Protein AF-A7RX10-F1 (afdb_monomer_lite)

Secondary structure (DSSP, 8-state):
---------PPPHHHHHHHIIIIIHHHHHHHHHHHHHHHHHHHHHHHHHHHHHHHHHHHHHHHHHHHHHHHHHHHHHHHHHHHHHHHHHHHHHHHHHHHHHHHHHHHHHHHHHHTTEEEEE-----TT--HHHHHHHHHHHHT----GGGEEEEEEEPPBTTBSSEEEEEES-HHHHHHHHHTTHHHHHHHHHHHHHHHHHHHHHHHHHHHHHHHHHHHHHHHHHHHHHHHHHHHHHHHHHHHHHHHHHHHHHHHHHHHHHHHHHHHHHHHH-

Radius of gyration: 74.68 Å; chains: 1; bounding box: 158×84×225 Å

Sequence (273 aa):
MAASHGLEGSLTLESLRKLWKDELLKDVRNEVKVAVIQLKEEMNLFRKKIDEIEASQKFLASQYDKVLSNLQGTNRSVQDMNANIQHVTQDLIETKEWLDELDSRLDEQQQYGRRDCLEFVGIPKVDNDDPVKLVIETAALAGVEVKEDDISIAHRLKPTKKGQDRIIAKFIRRSKRDEVYSNRKNLKQKLHVRHCKEHATSEMYKHEEGRKQSHDQILQDLGDVRNKAQDVWSKIDDSTAQMLSYHQESADHYTETLQNLKKMNTTISYLLE

pLDDT: mean 85.62, std 13.64, range [36.25, 97.38]

Foldseek 3Di:
DDDDDDDDPDDDPVNVVCCCVPPVVVVVVVVVVVVVVVVVVVVVVVVVVVVVVVVVVVVVVVVVVVVVVVVVVVVVVVVVVVVVVVVVVVVVVVVVVVVVVVVVVVVVVVVVVCLQKDKDADDDDDPPDDQLVVVQVLLVLLVAHDDSLQWPDKDFDDDDPVGDTMMMTGGPDSVSSVVSVVSVVSNVVVVVVVVVVVVVVVVVVVVVVVVVVVVVVVVVVVVVVVVVVVVVVVVVVVVVVVVVVVVVVVVVVVVVVVVVVVVVVVVVVVVVD

Structure (mmCIF, N/CA/C/O backbone):
data_AF-A7RX10-F1
#
_entry.id   AF-A7RX10-F1
#
loop_
_atom_site.group_PDB
_atom_site.id
_atom_site.type_symbol
_atom_site.label_atom_id
_atom_site.label_alt_id
_atom_site.label_comp_id
_atom_site.label_asym_id
_atom_site.label_entity_id
_atom_site.label_seq_id
_atom_site.pdbx_PDB_ins_code
_atom_site.Cartn_x
_atom_site.Cartn_y
_atom_site.Cartn_z
_atom_site.occupancy
_atom_site.B_iso_or_equiv
_atom_site.auth_seq_id
_atom_site.auth_comp_id
_atom_site.auth_asym_id
_atom_site.auth_atom_id
_atom_site.pdbx_PDB_model_num
ATOM 1 N N . MET A 1 1 ? 122.754 -13.672 -72.052 1.00 36.25 1 MET A N 1
ATOM 2 C CA . MET A 1 1 ? 122.185 -12.434 -72.625 1.00 36.25 1 MET A CA 1
ATOM 3 C C . MET A 1 1 ? 120.874 -12.837 -73.288 1.00 36.25 1 MET A C 1
ATOM 5 O O . MET A 1 1 ? 120.928 -13.493 -74.311 1.00 36.25 1 MET A O 1
ATOM 9 N N . ALA A 1 2 ? 119.738 -12.857 -72.590 1.00 41.53 2 ALA A N 1
ATOM 10 C CA . ALA A 1 2 ? 118.953 -11.718 -72.095 1.00 41.53 2 ALA A CA 1
ATOM 11 C C . ALA A 1 2 ? 118.360 -10.875 -73.235 1.00 41.53 2 ALA A C 1
ATOM 13 O O . ALA A 1 2 ? 119.098 -10.120 -73.858 1.00 41.53 2 ALA A O 1
ATOM 14 N N . ALA A 1 3 ? 117.050 -11.054 -73.452 1.00 37.62 3 ALA A N 1
ATOM 15 C CA . ALA A 1 3 ? 116.014 -10.081 -73.840 1.00 37.62 3 ALA A CA 1
ATOM 16 C C . ALA A 1 3 ? 114.868 -10.846 -74.549 1.00 37.62 3 ALA A C 1
ATOM 18 O O . ALA A 1 3 ? 115.160 -11.647 -75.424 1.00 37.62 3 ALA A O 1
ATOM 19 N N . SER A 1 4 ? 113.560 -10.686 -74.351 1.00 40.72 4 SER A N 1
ATOM 20 C CA . SER A 1 4 ? 112.673 -10.155 -73.309 1.00 40.72 4 SER A CA 1
ATOM 21 C C . SER A 1 4 ? 111.326 -9.875 -74.005 1.00 40.72 4 SER A C 1
ATOM 23 O O . SER A 1 4 ? 111.331 -9.239 -75.053 1.00 40.72 4 SER A O 1
ATOM 25 N N . HIS A 1 5 ? 110.217 -10.249 -73.358 1.00 40.34 5 HIS A N 1
ATOM 26 C CA . HIS A 1 5 ? 108.860 -9.685 -73.490 1.00 40.34 5 HIS A CA 1
ATOM 27 C C . HIS A 1 5 ? 107.967 -10.001 -74.704 1.00 40.34 5 HIS A C 1
ATOM 29 O O . HIS A 1 5 ? 108.334 -9.800 -75.854 1.00 40.34 5 HIS A O 1
ATOM 35 N N . GLY A 1 6 ? 106.707 -10.329 -74.380 1.00 36.53 6 GLY A N 1
ATOM 36 C CA . GLY A 1 6 ? 105.551 -9.855 -75.146 1.00 36.53 6 GLY A CA 1
ATOM 37 C C . GLY A 1 6 ? 104.379 -10.828 -75.259 1.00 36.53 6 GLY A C 1
ATOM 38 O O . GLY A 1 6 ? 104.205 -11.448 -76.299 1.00 36.53 6 GLY A O 1
ATOM 39 N N . LEU A 1 7 ? 103.559 -10.935 -74.209 1.00 52.31 7 LEU A N 1
ATOM 40 C CA . LEU A 1 7 ? 102.142 -11.315 -74.324 1.00 52.31 7 LEU A CA 1
ATOM 41 C C . LEU A 1 7 ? 101.425 -10.339 -75.278 1.00 52.31 7 LEU A C 1
ATOM 43 O O . LEU A 1 7 ? 101.726 -9.155 -75.195 1.00 52.31 7 LEU A O 1
ATOM 47 N N . GLU A 1 8 ? 100.486 -10.821 -76.110 1.00 44.88 8 GLU A N 1
ATOM 48 C CA . GLU A 1 8 ? 99.168 -10.205 -76.418 1.00 44.88 8 GLU A CA 1
ATOM 49 C C . GLU A 1 8 ? 98.573 -10.720 -77.747 1.00 44.88 8 GLU A C 1
ATOM 51 O O . GLU A 1 8 ? 98.897 -10.253 -78.838 1.00 44.88 8 GLU A O 1
ATOM 56 N N . GLY A 1 9 ? 97.623 -11.657 -77.663 1.00 49.41 9 GLY A N 1
ATOM 57 C CA . GLY A 1 9 ? 96.626 -11.863 -78.717 1.00 49.41 9 GLY A CA 1
ATOM 58 C C . GLY A 1 9 ? 95.549 -10.785 -78.599 1.00 49.41 9 GLY A C 1
ATOM 59 O O . GLY A 1 9 ? 94.562 -10.973 -77.893 1.00 49.41 9 GLY A O 1
ATOM 60 N N . SER A 1 10 ? 95.779 -9.636 -79.230 1.00 50.16 10 SER A N 1
ATOM 61 C CA . SER A 1 10 ? 94.884 -8.473 -79.204 1.00 50.16 10 SER A CA 1
ATOM 62 C C . SER A 1 10 ? 93.634 -8.715 -80.063 1.00 50.16 10 SER A C 1
ATOM 64 O O . SER A 1 10 ? 93.735 -8.936 -81.272 1.00 50.16 10 SER A O 1
ATOM 66 N N . LEU A 1 11 ? 92.439 -8.670 -79.454 1.00 55.31 11 LEU A N 1
ATOM 67 C CA . LEU A 1 11 ? 91.187 -8.532 -80.203 1.00 55.31 11 LEU A CA 1
ATOM 68 C C . LEU A 1 11 ? 91.259 -7.251 -81.048 1.00 55.31 11 LEU A C 1
ATOM 70 O O . LEU A 1 11 ? 91.400 -6.153 -80.509 1.00 55.31 11 LEU A O 1
ATOM 74 N N . THR A 1 12 ? 91.079 -7.358 -82.364 1.00 71.12 12 THR A N 1
ATOM 75 C CA . THR A 1 12 ? 90.974 -6.162 -83.207 1.00 71.12 12 THR A CA 1
ATOM 76 C C . THR A 1 12 ? 89.647 -5.453 -82.940 1.00 71.12 12 THR A C 1
ATOM 78 O O . THR A 1 12 ? 88.590 -6.087 -82.869 1.00 71.12 12 THR A O 1
ATOM 81 N N . LEU A 1 13 ? 89.681 -4.122 -82.833 1.00 68.50 13 LEU A N 1
ATOM 82 C CA . LEU A 1 13 ? 88.503 -3.280 -82.572 1.00 68.50 13 LEU A CA 1
ATOM 83 C C . LEU A 1 13 ? 87.329 -3.561 -83.528 1.00 68.50 13 LEU A C 1
ATOM 85 O O . LEU A 1 13 ? 86.169 -3.441 -83.144 1.00 68.50 13 LEU A O 1
ATOM 89 N N . GLU A 1 14 ? 87.616 -3.966 -84.763 1.00 71.44 14 GLU A N 1
ATOM 90 C CA . GLU A 1 14 ? 86.619 -4.255 -85.795 1.00 71.44 14 GLU A CA 1
ATOM 91 C C . GLU A 1 14 ? 85.871 -5.577 -85.566 1.00 71.44 14 GLU A C 1
ATOM 93 O O . GLU A 1 14 ? 84.654 -5.639 -85.757 1.00 71.44 14 GLU A O 1
ATOM 98 N N . SER A 1 15 ? 86.566 -6.609 -85.077 1.00 70.12 15 SER A N 1
ATOM 99 C CA . SER A 1 15 ? 85.951 -7.891 -84.700 1.00 70.12 15 SER A CA 1
ATOM 100 C C . SER A 1 15 ? 85.052 -7.743 -83.469 1.00 70.12 15 SER A C 1
ATOM 102 O O . SER A 1 15 ? 83.917 -8.222 -83.455 1.00 70.12 15 SER A O 1
ATOM 104 N N . LEU A 1 16 ? 85.517 -6.970 -82.487 1.00 74.25 16 LEU A N 1
ATOM 105 C CA . LEU A 1 16 ? 84.799 -6.656 -81.256 1.00 74.25 16 LEU A CA 1
ATOM 106 C C . LEU A 1 16 ? 83.542 -5.824 -81.553 1.00 74.25 16 LEU A C 1
ATOM 108 O O . LEU A 1 16 ? 82.464 -6.105 -81.034 1.00 74.25 16 LEU A O 1
ATOM 112 N N . ARG A 1 17 ? 83.641 -4.859 -82.478 1.00 77.62 17 ARG A N 1
ATOM 113 C CA . ARG A 1 17 ? 82.503 -4.051 -82.944 1.00 77.62 17 ARG A CA 1
ATOM 114 C C . ARG A 1 17 ? 81.449 -4.881 -83.676 1.00 77.62 17 ARG A C 1
ATOM 116 O O . ARG A 1 17 ? 80.258 -4.603 -83.531 1.00 77.62 17 ARG A O 1
ATOM 123 N N . LYS A 1 18 ? 81.862 -5.881 -84.460 1.00 78.19 18 LYS A N 1
ATOM 124 C CA . LYS A 1 18 ? 80.938 -6.772 -85.173 1.00 78.19 18 LYS A CA 1
ATOM 125 C C . LYS A 1 18 ? 80.214 -7.721 -84.214 1.00 78.19 18 LYS A C 1
ATOM 127 O O . LYS A 1 18 ? 78.991 -7.767 -84.259 1.00 78.19 18 LYS A O 1
ATOM 132 N N . LEU A 1 19 ? 80.932 -8.374 -83.295 1.00 78.75 19 LEU A N 1
ATOM 133 C CA . LEU A 1 19 ? 80.341 -9.215 -82.239 1.00 78.75 19 LEU A CA 1
ATOM 134 C C . LEU A 1 19 ? 79.360 -8.431 -81.362 1.00 78.75 19 LEU A C 1
ATOM 136 O O . LEU A 1 19 ? 78.246 -8.884 -81.098 1.00 78.75 19 LEU A O 1
ATOM 140 N N . TRP A 1 20 ? 79.731 -7.203 -80.990 1.00 78.19 20 TRP A N 1
ATOM 141 C CA . TRP A 1 20 ? 78.843 -6.315 -80.248 1.00 78.19 20 TRP A CA 1
ATOM 142 C C . TRP A 1 20 ? 77.546 -6.049 -81.015 1.00 78.19 20 TRP A C 1
ATOM 144 O O . TRP A 1 20 ? 76.462 -6.109 -80.444 1.00 78.19 20 TRP A O 1
ATOM 154 N N . LYS A 1 21 ? 77.635 -5.735 -82.310 1.00 79.56 21 LYS A N 1
ATOM 155 C CA . LYS A 1 21 ? 76.481 -5.317 -83.116 1.00 79.56 21 LYS A CA 1
ATOM 156 C C . LYS A 1 21 ? 75.584 -6.484 -83.537 1.00 79.56 21 LYS A C 1
ATOM 158 O O . LYS A 1 21 ? 74.363 -6.316 -83.567 1.00 79.56 21 LYS A O 1
ATOM 163 N N . ASP A 1 22 ? 76.175 -7.623 -83.883 1.00 75.50 22 ASP A N 1
ATOM 164 C CA . ASP A 1 22 ? 75.463 -8.731 -84.520 1.00 75.50 22 ASP A CA 1
ATOM 165 C C . ASP A 1 22 ? 74.915 -9.762 -83.531 1.00 75.50 22 ASP A C 1
ATOM 167 O O . ASP A 1 22 ? 73.892 -10.369 -83.854 1.00 75.50 22 ASP A O 1
ATOM 171 N N . GLU A 1 23 ? 75.525 -9.914 -82.353 1.00 76.12 23 GLU A N 1
ATOM 172 C CA . GLU A 1 23 ? 75.125 -10.897 -81.335 1.00 76.12 23 GLU A CA 1
ATOM 173 C C . GLU A 1 23 ? 74.688 -10.196 -80.043 1.00 76.12 23 GLU A C 1
ATOM 175 O O . GLU A 1 23 ? 73.493 -10.144 -79.753 1.00 76.12 23 GLU A O 1
ATOM 180 N N . LEU A 1 24 ? 75.607 -9.520 -79.342 1.00 80.81 24 LEU A N 1
ATOM 181 C CA . LEU A 1 24 ? 75.336 -8.959 -78.009 1.00 80.81 24 LEU A CA 1
ATOM 182 C C . LEU A 1 24 ? 74.164 -7.959 -78.005 1.00 80.81 24 LEU A C 1
ATOM 184 O O . LEU A 1 24 ? 73.275 -8.013 -77.161 1.00 80.81 24 LEU A O 1
ATOM 188 N N . LEU A 1 25 ? 74.127 -7.036 -78.970 1.00 86.75 25 LEU A N 1
ATOM 189 C CA . LEU A 1 25 ? 73.093 -5.998 -79.043 1.00 86.75 25 LEU A CA 1
ATOM 190 C C . LEU A 1 25 ? 71.733 -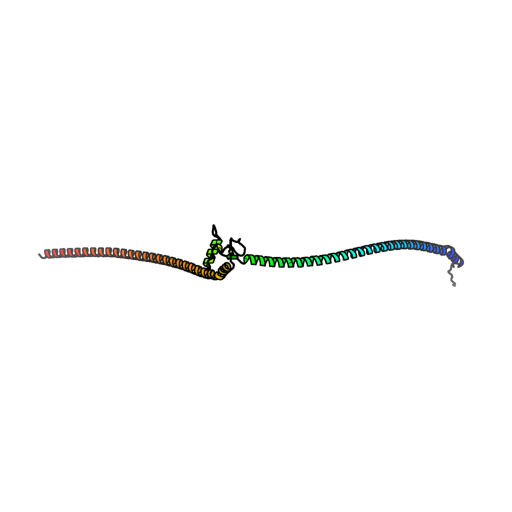6.555 -79.489 1.00 86.75 25 LEU A C 1
ATOM 192 O O . LEU A 1 25 ? 70.696 -5.961 -79.178 1.00 86.75 25 LEU A O 1
ATOM 196 N N . LYS A 1 26 ? 71.711 -7.689 -80.202 1.00 85.38 26 LYS A N 1
ATOM 197 C CA . LYS A 1 26 ? 70.465 -8.401 -80.518 1.00 85.38 26 LYS A CA 1
ATOM 198 C C . LYS A 1 26 ? 69.944 -9.150 -79.296 1.00 85.38 26 LYS A C 1
ATOM 200 O O . LYS A 1 26 ? 68.749 -9.045 -79.030 1.00 85.38 26 LYS A O 1
ATOM 205 N N . ASP A 1 27 ? 70.818 -9.802 -78.538 1.00 87.38 27 ASP A N 1
ATOM 206 C CA . ASP A 1 27 ? 70.448 -10.529 -77.321 1.00 87.38 27 ASP A CA 1
ATOM 207 C C . ASP A 1 27 ? 69.927 -9.581 -76.245 1.00 87.38 27 ASP A C 1
ATOM 209 O O . ASP A 1 27 ? 68.796 -9.742 -75.794 1.00 87.38 27 ASP A O 1
ATOM 213 N N . VAL A 1 28 ? 70.647 -8.489 -75.963 1.00 88.94 28 VAL A N 1
ATOM 214 C CA . VAL A 1 28 ? 70.180 -7.439 -75.040 1.00 88.94 28 VAL A CA 1
ATOM 215 C C . VAL A 1 28 ? 68.830 -6.871 -75.489 1.00 88.94 28 VAL A C 1
ATOM 217 O O . VAL A 1 28 ? 67.934 -6.656 -74.676 1.00 88.94 28 VAL A O 1
ATOM 220 N N . ARG A 1 29 ? 68.629 -6.646 -76.795 1.00 90.75 29 ARG A N 1
ATOM 221 C CA . ARG A 1 29 ? 67.337 -6.168 -77.315 1.00 90.75 29 ARG A CA 1
ATOM 222 C C . ARG A 1 29 ? 66.225 -7.196 -77.111 1.00 90.75 29 ARG A C 1
ATOM 224 O O . ARG A 1 29 ? 65.090 -6.797 -76.855 1.00 90.75 29 ARG A O 1
ATOM 231 N N . ASN A 1 30 ? 66.516 -8.481 -77.275 1.00 89.69 30 ASN A N 1
ATOM 232 C CA . ASN A 1 30 ? 65.543 -9.548 -77.082 1.00 89.69 30 ASN A CA 1
ATOM 233 C C . ASN A 1 30 ? 65.192 -9.710 -75.599 1.00 89.69 30 ASN A C 1
ATOM 235 O O . ASN A 1 30 ? 64.007 -9.740 -75.278 1.00 89.69 30 ASN A O 1
ATOM 239 N N . GLU A 1 31 ? 66.175 -9.699 -74.701 1.00 91.94 31 GLU A N 1
ATOM 240 C CA . GLU A 1 31 ? 65.955 -9.733 -73.250 1.00 91.94 31 GLU A CA 1
ATOM 241 C C . GLU A 1 31 ? 65.130 -8.535 -72.769 1.00 91.94 31 GLU A C 1
ATOM 243 O O . GLU A 1 31 ? 64.123 -8.708 -72.083 1.00 91.94 31 GLU A O 1
ATOM 248 N N . VAL A 1 32 ? 65.478 -7.319 -73.210 1.00 93.06 32 VAL A N 1
ATOM 249 C CA . VAL A 1 32 ? 64.705 -6.108 -72.889 1.00 93.06 32 VAL A CA 1
ATOM 250 C C . VAL A 1 32 ? 63.274 -6.213 -73.417 1.00 93.06 32 VAL A C 1
ATOM 252 O O . VAL A 1 32 ? 62.335 -5.852 -72.712 1.00 93.06 32 VAL A O 1
ATOM 255 N N . LYS A 1 33 ? 63.066 -6.731 -74.635 1.00 94.00 33 LYS A N 1
ATOM 256 C CA . LYS A 1 33 ? 61.713 -6.948 -75.173 1.00 94.00 33 LYS A CA 1
ATOM 257 C C . LYS A 1 33 ? 60.909 -7.926 -74.322 1.00 94.00 33 LYS A C 1
ATOM 259 O O . LYS A 1 33 ? 59.742 -7.651 -74.058 1.00 94.00 33 LYS A O 1
ATOM 264 N N . VAL A 1 34 ? 61.512 -9.039 -73.906 1.00 94.25 34 VAL A N 1
ATOM 265 C CA . VAL A 1 34 ? 60.854 -10.037 -73.052 1.00 94.25 34 VAL A CA 1
ATOM 266 C C . VAL A 1 34 ? 60.469 -9.414 -71.711 1.00 94.25 34 VAL A C 1
ATOM 268 O O . VAL A 1 34 ? 59.306 -9.504 -71.325 1.00 94.25 34 VAL A O 1
ATOM 271 N N . ALA A 1 35 ? 61.387 -8.695 -71.061 1.00 93.38 35 ALA A N 1
ATOM 272 C CA . ALA A 1 35 ? 61.111 -8.002 -69.803 1.00 93.38 35 ALA A CA 1
ATOM 273 C C . ALA A 1 35 ? 59.987 -6.959 -69.945 1.00 93.38 35 ALA A C 1
ATOM 275 O O . ALA A 1 35 ? 59.108 -6.868 -69.092 1.00 93.38 35 ALA A O 1
ATOM 276 N N . VAL A 1 36 ? 59.957 -6.200 -71.048 1.00 93.44 36 VAL A N 1
ATOM 277 C CA . VAL A 1 36 ? 58.886 -5.223 -71.323 1.00 93.44 36 VAL A CA 1
ATOM 278 C C . VAL A 1 36 ? 57.530 -5.906 -71.528 1.00 93.44 36 VAL A C 1
ATOM 280 O O . VAL A 1 36 ? 56.514 -5.382 -71.070 1.00 93.44 36 VAL A O 1
ATOM 283 N N . ILE A 1 37 ? 57.488 -7.059 -72.202 1.00 94.44 37 ILE A N 1
ATOM 284 C CA . ILE A 1 37 ? 56.249 -7.831 -72.380 1.00 94.44 37 ILE A CA 1
ATOM 285 C C . ILE A 1 37 ? 55.755 -8.353 -71.027 1.00 94.44 37 ILE A C 1
ATOM 287 O O . ILE A 1 37 ? 54.591 -8.132 -70.699 1.00 94.44 37 ILE A O 1
ATOM 291 N N . GLN A 1 38 ? 56.638 -8.949 -70.221 1.00 95.00 38 GLN A N 1
ATOM 292 C CA . GLN A 1 38 ? 56.307 -9.446 -68.881 1.00 95.00 38 GLN A CA 1
ATOM 293 C C . GLN A 1 38 ? 55.781 -8.325 -67.976 1.00 95.00 38 GLN A C 1
ATOM 295 O O . GLN A 1 38 ? 54.705 -8.451 -67.396 1.00 95.00 38 GLN A O 1
ATOM 300 N N . LEU A 1 39 ? 56.464 -7.176 -67.936 1.00 95.06 39 LEU A N 1
ATOM 301 C CA . LEU A 1 39 ? 55.998 -6.005 -67.189 1.00 95.06 39 LEU A CA 1
ATOM 302 C C . LEU A 1 39 ? 54.624 -5.529 -67.669 1.00 95.06 39 LEU A C 1
ATOM 304 O O . LEU A 1 39 ? 53.781 -5.145 -66.862 1.00 95.06 39 LEU A O 1
ATOM 308 N N . LYS A 1 40 ? 54.362 -5.560 -68.979 1.00 94.88 40 LYS A N 1
ATOM 309 C CA . LYS A 1 40 ? 53.059 -5.174 -69.532 1.00 94.88 40 LYS A CA 1
ATOM 310 C C . LYS A 1 40 ? 51.952 -6.147 -69.120 1.00 94.88 40 LYS A C 1
ATOM 312 O O . LYS A 1 40 ? 50.832 -5.711 -68.853 1.00 94.88 40 LYS A O 1
ATOM 317 N N . GLU A 1 41 ? 52.247 -7.440 -69.060 1.00 95.00 41 GLU A N 1
ATOM 318 C CA . GLU A 1 41 ? 51.320 -8.462 -68.567 1.00 95.00 41 GLU A CA 1
ATOM 319 C C . GLU A 1 41 ? 51.014 -8.268 -67.078 1.00 95.00 41 GLU A C 1
ATOM 321 O O . GLU A 1 41 ? 49.841 -8.221 -66.700 1.00 95.00 41 GLU A O 1
ATOM 326 N N . GLU A 1 42 ? 52.038 -8.047 -66.250 1.00 95.38 42 GLU A N 1
ATOM 327 C CA . GLU A 1 42 ? 51.871 -7.739 -64.827 1.00 95.38 42 GLU A CA 1
ATOM 328 C C . GLU A 1 42 ? 51.079 -6.445 -64.612 1.00 95.38 42 GLU A C 1
ATOM 330 O O . GLU A 1 42 ? 50.143 -6.416 -63.814 1.00 95.38 42 GLU A O 1
ATOM 335 N N . MET A 1 43 ? 51.375 -5.386 -65.371 1.00 94.44 43 MET A N 1
ATOM 336 C CA . MET A 1 43 ? 50.616 -4.133 -65.323 1.00 94.44 43 MET A CA 1
ATOM 337 C C . MET A 1 43 ? 49.137 -4.333 -65.674 1.00 94.44 43 MET A C 1
ATOM 339 O O . MET A 1 43 ? 48.267 -3.733 -65.040 1.00 94.44 43 MET A O 1
ATOM 343 N N . ASN A 1 44 ? 48.830 -5.185 -66.655 1.00 95.12 44 ASN A N 1
ATOM 344 C CA . ASN A 1 44 ? 47.448 -5.517 -67.000 1.00 95.12 44 ASN A CA 1
ATOM 345 C C . ASN A 1 44 ? 46.758 -6.318 -65.886 1.00 95.12 44 ASN A C 1
ATOM 347 O O . ASN A 1 44 ? 45.580 -6.088 -65.610 1.00 95.12 44 ASN A O 1
ATOM 351 N N . LEU A 1 45 ? 47.475 -7.234 -65.228 1.00 95.94 45 LEU A N 1
ATOM 352 C CA . LEU A 1 45 ? 46.965 -7.965 -64.067 1.00 95.94 45 LEU A CA 1
ATOM 353 C C . LEU A 1 45 ? 46.669 -7.011 -62.900 1.00 95.94 45 LEU A C 1
ATOM 355 O O . LEU A 1 45 ? 45.604 -7.096 -62.290 1.00 95.94 45 LEU A O 1
ATOM 359 N N . PHE A 1 46 ? 47.582 -6.080 -62.610 1.00 95.06 46 PHE A N 1
ATOM 360 C CA . PHE A 1 46 ? 47.379 -5.066 -61.577 1.00 95.06 46 PHE A CA 1
ATOM 361 C C . PHE A 1 46 ? 46.181 -4.175 -61.881 1.00 95.06 46 PHE A C 1
ATOM 363 O O . PHE A 1 46 ? 45.392 -3.914 -60.978 1.00 95.06 46 PHE A O 1
ATOM 370 N N . ARG A 1 47 ? 45.990 -3.769 -63.142 1.00 96.00 47 ARG A N 1
ATOM 371 C CA . ARG A 1 47 ? 44.807 -3.001 -63.548 1.00 96.00 47 ARG A CA 1
ATOM 372 C C . ARG A 1 47 ? 43.508 -3.747 -63.236 1.00 96.00 47 ARG A C 1
ATOM 374 O O . ARG A 1 47 ? 42.642 -3.167 -62.599 1.00 96.00 47 ARG A O 1
ATOM 381 N N . LYS A 1 48 ? 43.419 -5.042 -63.564 1.00 96.38 48 LYS A N 1
ATOM 382 C CA . LYS A 1 48 ? 42.240 -5.861 -63.222 1.00 96.38 48 LYS A CA 1
ATOM 383 C C . LYS A 1 48 ? 41.978 -5.911 -61.714 1.00 96.38 48 LYS A C 1
ATOM 385 O O . LYS A 1 48 ? 40.841 -5.744 -61.292 1.00 96.38 48 LYS A O 1
ATOM 390 N N . LYS A 1 49 ? 43.025 -6.088 -60.898 1.00 96.56 49 LYS A N 1
ATOM 391 C CA . LYS A 1 49 ? 42.891 -6.068 -59.430 1.00 96.56 49 LYS A CA 1
ATOM 392 C C . LYS A 1 49 ? 42.420 -4.707 -58.911 1.00 96.56 49 LYS A C 1
ATOM 394 O O . LYS A 1 49 ? 41.642 -4.662 -57.966 1.00 96.56 49 LYS A O 1
ATOM 399 N N . ILE A 1 50 ? 42.880 -3.609 -59.512 1.00 96.50 50 ILE A N 1
ATOM 400 C CA . ILE A 1 50 ? 42.416 -2.257 -59.171 1.00 96.50 50 ILE A CA 1
ATOM 401 C C . ILE A 1 50 ? 40.926 -2.111 -59.498 1.00 96.50 50 ILE A C 1
ATOM 403 O O . ILE A 1 50 ? 40.179 -1.641 -58.644 1.00 96.50 50 ILE A O 1
ATOM 407 N N . ASP A 1 51 ? 40.486 -2.579 -60.667 1.00 95.75 51 ASP A N 1
ATOM 408 C CA . ASP A 1 51 ? 39.076 -2.524 -61.073 1.00 95.75 51 ASP A CA 1
ATOM 409 C C . ASP A 1 51 ? 38.179 -3.349 -60.123 1.00 95.75 51 ASP A C 1
ATOM 411 O O . ASP A 1 51 ? 37.109 -2.896 -59.708 1.00 95.75 51 ASP A O 1
ATOM 415 N N . GLU A 1 52 ? 38.629 -4.542 -59.715 1.00 96.69 52 GLU A N 1
ATOM 416 C CA . GLU A 1 52 ? 37.939 -5.385 -58.725 1.00 96.69 52 GLU A CA 1
ATOM 417 C C . GLU A 1 52 ? 37.851 -4.707 -57.350 1.00 96.69 52 GLU A C 1
ATOM 419 O O . GLU A 1 52 ? 36.796 -4.725 -56.706 1.00 96.69 52 GLU A O 1
ATOM 424 N N . ILE A 1 53 ? 38.940 -4.069 -56.905 1.00 96.38 53 ILE A N 1
ATOM 425 C CA . ILE A 1 53 ? 38.956 -3.304 -55.655 1.00 96.38 53 ILE A CA 1
ATOM 426 C C . ILE A 1 53 ? 37.976 -2.133 -55.745 1.00 96.38 53 ILE A C 1
ATOM 428 O O . ILE A 1 53 ? 37.185 -1.948 -54.821 1.00 96.38 53 ILE A O 1
ATOM 432 N N . GLU A 1 54 ? 37.962 -1.379 -56.842 1.00 96.50 54 GLU A N 1
ATOM 433 C CA . GLU A 1 54 ? 37.046 -0.250 -57.029 1.00 96.50 54 GLU A CA 1
ATOM 434 C C . GLU A 1 54 ? 35.578 -0.703 -56.998 1.00 96.50 54 GLU A C 1
ATOM 436 O O . GLU A 1 54 ? 34.739 -0.080 -56.337 1.00 96.50 54 GLU A O 1
ATOM 441 N N . ALA A 1 55 ? 35.267 -1.831 -57.645 1.00 96.00 55 ALA A N 1
ATOM 442 C CA . ALA A 1 55 ? 33.941 -2.440 -57.591 1.00 96.00 55 ALA A CA 1
ATOM 443 C C . ALA A 1 55 ? 33.557 -2.843 -56.156 1.00 96.00 55 ALA A C 1
ATOM 445 O O . ALA A 1 55 ? 32.449 -2.538 -55.702 1.00 96.00 55 ALA A O 1
ATOM 446 N N . SER A 1 56 ? 34.479 -3.464 -55.412 1.00 96.81 56 SER A N 1
ATOM 447 C CA . SER A 1 56 ? 34.252 -3.834 -54.010 1.00 96.81 56 SER A CA 1
ATOM 448 C C . SER A 1 56 ? 34.042 -2.611 -53.107 1.00 96.81 56 SER A C 1
ATOM 450 O O . SER A 1 56 ? 33.156 -2.623 -52.254 1.00 96.81 56 SER A O 1
ATOM 452 N N . GLN A 1 57 ? 34.783 -1.521 -53.332 1.00 96.12 57 GLN A N 1
ATOM 453 C CA . GLN A 1 57 ? 34.655 -0.279 -52.568 1.00 96.12 57 GLN A CA 1
ATOM 454 C C . GLN A 1 57 ? 33.311 0.404 -52.823 1.00 96.12 57 GLN A C 1
ATOM 456 O O . GLN A 1 57 ? 32.647 0.816 -51.873 1.00 96.12 57 GLN A O 1
ATOM 461 N N . LYS A 1 58 ? 32.864 0.463 -54.084 1.00 96.19 58 LYS A N 1
ATOM 462 C CA . LYS A 1 58 ? 31.526 0.964 -54.443 1.00 96.19 58 LYS A CA 1
ATOM 463 C C . LYS A 1 58 ? 30.420 0.143 -53.781 1.00 96.19 58 LYS A C 1
ATOM 465 O O . LYS A 1 58 ? 29.464 0.707 -53.248 1.00 96.19 58 LYS A O 1
ATOM 470 N N . PHE A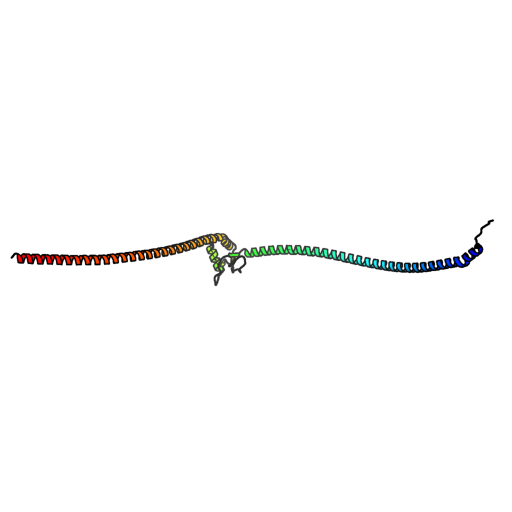 1 59 ? 30.564 -1.182 -53.769 1.00 96.69 59 PHE A N 1
ATOM 471 C CA . PHE A 1 59 ? 29.624 -2.059 -53.079 1.00 96.69 59 PHE A CA 1
ATOM 472 C C . PHE A 1 59 ? 29.597 -1.788 -51.568 1.00 96.69 59 PHE A C 1
ATOM 474 O O . PHE A 1 59 ? 28.519 -1.583 -51.007 1.00 96.69 59 PHE A O 1
ATOM 481 N N . LEU A 1 60 ? 30.763 -1.717 -50.916 1.00 96.06 60 LEU A N 1
ATOM 482 C CA . LEU A 1 60 ? 30.869 -1.425 -49.484 1.00 96.06 60 LEU A CA 1
ATOM 483 C C . LEU A 1 60 ? 30.265 -0.064 -49.119 1.00 96.06 60 LEU A C 1
ATOM 485 O O . LEU A 1 60 ? 29.533 0.012 -48.136 1.00 96.06 60 LEU A O 1
ATOM 489 N N . ALA A 1 61 ? 30.496 0.975 -49.925 1.00 96.19 61 ALA A N 1
ATOM 490 C CA . ALA A 1 61 ? 29.870 2.284 -49.738 1.00 96.19 61 ALA A CA 1
ATOM 491 C C . ALA A 1 61 ? 28.335 2.183 -49.751 1.00 96.19 61 ALA A C 1
ATOM 493 O O . ALA A 1 61 ? 27.678 2.645 -48.822 1.00 96.19 61 ALA A O 1
ATOM 494 N N . SER A 1 62 ? 27.759 1.459 -50.719 1.00 96.44 62 SER A N 1
ATOM 495 C CA . SER A 1 62 ? 26.302 1.264 -50.775 1.00 96.44 62 SER A CA 1
ATOM 496 C C . SER A 1 62 ? 25.743 0.501 -49.565 1.00 96.44 62 SER A C 1
ATOM 498 O O . SER A 1 62 ? 24.624 0.752 -49.116 1.00 96.44 62 SER A O 1
ATOM 500 N N . GLN A 1 63 ? 26.513 -0.443 -49.016 1.00 96.69 63 GLN A N 1
ATOM 501 C CA . GLN A 1 63 ? 26.130 -1.171 -47.810 1.00 96.69 63 GLN A CA 1
ATOM 502 C C . GLN A 1 63 ? 26.227 -0.281 -46.567 1.00 96.69 63 GLN A C 1
ATOM 504 O O . GLN A 1 63 ? 25.368 -0.373 -45.691 1.00 96.69 63 GLN A O 1
ATOM 509 N N . TYR A 1 64 ? 27.221 0.605 -46.512 1.00 96.25 64 TYR A N 1
ATOM 510 C CA . TYR A 1 64 ? 27.366 1.596 -45.451 1.00 96.25 64 TYR A CA 1
ATOM 511 C C . TYR A 1 64 ? 26.175 2.563 -45.416 1.00 96.25 64 TYR A C 1
ATOM 513 O O . TYR A 1 64 ? 25.590 2.768 -44.353 1.00 96.25 64 TYR A O 1
ATOM 521 N N . ASP A 1 65 ? 25.727 3.052 -46.575 1.00 96.69 65 ASP A N 1
ATOM 522 C CA . ASP A 1 65 ? 24.546 3.920 -46.678 1.00 96.69 65 ASP A CA 1
ATOM 523 C C . ASP A 1 65 ? 23.271 3.231 -46.171 1.00 96.69 65 ASP A C 1
ATOM 525 O O . ASP A 1 65 ? 22.476 3.825 -45.437 1.00 96.69 65 ASP A O 1
ATOM 529 N N . LYS A 1 66 ? 23.086 1.943 -46.497 1.00 96.62 66 LYS A N 1
ATOM 530 C CA . LYS A 1 66 ? 21.961 1.146 -45.975 1.00 96.62 66 LYS A CA 1
ATOM 531 C C . LYS A 1 66 ? 22.012 1.024 -44.454 1.00 96.62 66 LYS A C 1
ATOM 533 O O . LYS A 1 66 ? 20.983 1.161 -43.795 1.00 96.62 66 LYS A O 1
ATOM 538 N N . VAL A 1 67 ? 23.195 0.778 -43.887 1.00 96.88 67 VAL A N 1
ATOM 539 C CA . VAL A 1 67 ? 23.375 0.697 -42.429 1.00 96.88 67 VAL A CA 1
ATOM 540 C C . VAL A 1 67 ? 23.062 2.039 -41.773 1.00 96.88 67 VAL A C 1
ATOM 542 O O . VAL A 1 67 ? 22.333 2.062 -40.784 1.00 96.88 67 VAL A O 1
ATOM 545 N N . LEU A 1 68 ? 23.535 3.152 -42.338 1.00 96.62 68 LEU A N 1
ATOM 546 C CA . LEU A 1 68 ? 23.215 4.493 -41.847 1.00 96.62 68 LEU A CA 1
ATOM 547 C C . LEU A 1 68 ? 21.708 4.767 -41.867 1.00 96.62 68 LEU A C 1
ATOM 549 O O . LEU A 1 68 ? 21.162 5.248 -40.874 1.00 96.62 68 LEU A O 1
ATOM 553 N N . SER A 1 69 ? 21.026 4.422 -42.960 1.00 96.38 69 SER A N 1
ATOM 554 C CA . SER A 1 69 ? 19.576 4.595 -43.081 1.00 96.38 69 SER A CA 1
ATOM 555 C C . SER A 1 69 ? 18.814 3.773 -42.036 1.00 96.38 69 SER A C 1
ATOM 557 O O . SER A 1 69 ? 17.940 4.302 -41.345 1.00 96.38 69 SER A O 1
ATOM 559 N N . ASN A 1 70 ? 19.201 2.510 -41.841 1.00 97.25 70 ASN A N 1
ATOM 560 C CA . ASN A 1 70 ? 18.605 1.649 -40.822 1.00 97.25 70 ASN A CA 1
ATOM 561 C C . ASN A 1 70 ? 18.857 2.186 -39.407 1.00 97.25 70 ASN A C 1
ATOM 563 O O . ASN A 1 70 ? 17.935 2.221 -38.598 1.00 97.25 70 ASN A O 1
ATOM 567 N N . LEU A 1 71 ? 20.076 2.648 -39.109 1.00 96.50 71 LEU A N 1
ATOM 568 C CA . LEU A 1 71 ? 20.413 3.250 -37.815 1.00 96.50 71 LEU A CA 1
ATOM 569 C C . LEU A 1 71 ? 19.579 4.501 -37.538 1.00 96.50 71 LEU A C 1
ATOM 571 O O . LEU A 1 71 ? 19.076 4.665 -36.429 1.00 96.50 71 LEU A O 1
ATOM 575 N N . GLN A 1 72 ? 19.382 5.359 -38.540 1.00 96.44 72 GLN A N 1
ATOM 576 C CA . GLN A 1 72 ? 18.510 6.526 -38.416 1.00 96.44 72 GLN A CA 1
ATOM 577 C C . GLN A 1 72 ? 17.054 6.124 -38.154 1.00 96.44 72 GLN A C 1
ATOM 579 O O . GLN A 1 72 ? 16.404 6.730 -37.303 1.00 96.44 72 GLN A O 1
ATOM 584 N N . GLY A 1 73 ? 16.549 5.097 -38.847 1.00 97.12 73 GLY A N 1
ATOM 585 C CA . GLY A 1 73 ? 15.205 4.556 -38.630 1.00 97.12 73 GLY A CA 1
ATOM 586 C C . GLY A 1 73 ? 15.019 4.007 -37.215 1.00 97.12 73 GLY A C 1
ATOM 587 O O . GLY A 1 73 ? 14.085 4.399 -36.517 1.00 97.12 73 GLY A O 1
ATOM 588 N N . THR A 1 74 ? 15.955 3.176 -36.754 1.00 96.06 74 THR A N 1
ATOM 589 C CA . THR A 1 74 ? 15.956 2.643 -35.386 1.00 96.06 74 THR A CA 1
ATOM 590 C C . THR A 1 74 ? 16.036 3.762 -34.355 1.00 96.06 74 THR A C 1
ATOM 592 O O . THR A 1 74 ? 15.300 3.735 -33.375 1.00 96.06 74 THR A O 1
ATOM 595 N N . ASN A 1 75 ? 16.871 4.780 -34.577 1.00 96.88 75 ASN A N 1
ATOM 596 C CA . ASN A 1 75 ? 16.996 5.901 -33.649 1.00 96.88 75 ASN A CA 1
ATOM 597 C C . ASN A 1 75 ? 15.685 6.693 -33.515 1.00 96.88 75 ASN A C 1
ATOM 599 O O . ASN A 1 75 ? 15.304 7.042 -32.402 1.00 96.88 75 ASN A O 1
ATOM 603 N N . ARG A 1 76 ? 14.960 6.918 -34.621 1.00 96.88 76 ARG A N 1
ATOM 604 C CA . ARG A 1 76 ? 13.618 7.527 -34.575 1.00 96.88 76 ARG A CA 1
ATOM 605 C C . ARG A 1 76 ? 12.640 6.656 -33.790 1.00 96.88 76 ARG A C 1
ATOM 607 O O . ARG A 1 76 ? 11.993 7.151 -32.879 1.00 96.88 76 ARG A O 1
ATOM 614 N N . SER A 1 77 ? 12.613 5.350 -34.061 1.00 97.38 77 SER A N 1
ATOM 615 C CA . SER A 1 77 ? 11.750 4.420 -33.321 1.00 97.38 77 SER A CA 1
ATOM 616 C C . SER A 1 77 ? 12.051 4.420 -31.820 1.00 97.38 77 SER A C 1
ATOM 618 O O . SER A 1 77 ? 11.130 4.368 -31.014 1.00 97.38 77 SER A O 1
ATOM 620 N N . VAL A 1 78 ? 13.326 4.489 -31.427 1.00 97.19 78 VAL A N 1
ATOM 621 C CA . VAL A 1 78 ? 13.729 4.586 -30.017 1.00 97.19 78 VAL A CA 1
ATOM 622 C C . VAL A 1 78 ? 13.239 5.895 -29.393 1.00 97.19 78 VAL A C 1
ATOM 624 O O . VAL A 1 78 ? 12.776 5.888 -28.255 1.00 97.19 78 VAL A O 1
ATOM 627 N N . GLN A 1 79 ? 13.300 7.011 -30.121 1.00 96.88 79 GLN A N 1
ATOM 628 C CA . GLN A 1 79 ? 12.772 8.296 -29.653 1.00 96.88 79 GLN A CA 1
ATOM 629 C C . GLN A 1 79 ? 11.251 8.249 -29.456 1.00 96.88 79 GLN A C 1
ATOM 631 O O . GLN A 1 79 ? 10.773 8.654 -28.396 1.00 96.88 79 GLN A O 1
ATOM 636 N N . ASP A 1 80 ? 10.512 7.687 -30.413 1.00 96.88 80 ASP A N 1
ATOM 637 C CA . ASP A 1 80 ? 9.054 7.542 -30.326 1.00 96.88 80 ASP A CA 1
ATOM 638 C C . ASP A 1 80 ? 8.652 6.629 -29.157 1.00 96.88 80 ASP A C 1
ATOM 640 O O . ASP A 1 80 ? 7.755 6.946 -28.375 1.00 96.88 80 ASP A O 1
ATOM 644 N N . MET A 1 81 ? 9.360 5.507 -28.981 1.00 96.00 81 MET A N 1
ATOM 645 C CA . MET A 1 81 ? 9.145 4.606 -27.847 1.00 96.00 81 MET A CA 1
ATOM 646 C C . MET A 1 81 ? 9.439 5.295 -26.513 1.00 96.00 81 MET A C 1
ATOM 648 O O . MET A 1 81 ? 8.673 5.119 -25.570 1.00 96.00 81 MET A O 1
ATOM 652 N N . ASN A 1 82 ? 10.494 6.107 -26.425 1.00 96.50 82 ASN A N 1
ATOM 653 C CA . ASN A 1 82 ? 10.797 6.869 -25.214 1.00 96.50 82 ASN A CA 1
ATOM 654 C C . ASN A 1 82 ? 9.701 7.891 -24.886 1.00 96.50 82 ASN A C 1
ATOM 656 O O . ASN A 1 82 ? 9.322 8.002 -23.722 1.00 96.50 82 ASN A O 1
ATOM 660 N N . ALA A 1 83 ? 9.156 8.589 -25.886 1.00 96.38 83 ALA A N 1
ATOM 661 C CA . ALA A 1 83 ? 8.038 9.511 -25.683 1.00 96.38 83 ALA A CA 1
ATOM 662 C C . ALA A 1 83 ? 6.784 8.777 -25.173 1.00 96.38 83 ALA A C 1
ATOM 664 O O . ALA A 1 83 ? 6.153 9.211 -24.210 1.00 96.38 83 ALA A O 1
ATOM 665 N N . ASN A 1 84 ? 6.473 7.612 -25.750 1.00 97.31 84 ASN A N 1
ATOM 666 C CA . ASN A 1 84 ? 5.361 6.778 -25.290 1.00 97.31 84 ASN A CA 1
ATOM 667 C C . ASN A 1 84 ? 5.581 6.261 -23.862 1.00 97.31 84 ASN A C 1
ATOM 669 O O . ASN A 1 84 ? 4.659 6.285 -23.052 1.00 97.31 84 ASN A O 1
ATOM 673 N N . ILE A 1 85 ? 6.798 5.820 -23.528 1.00 96.25 85 ILE A N 1
ATOM 674 C CA . ILE A 1 85 ? 7.149 5.382 -22.170 1.00 96.25 85 ILE A CA 1
ATOM 675 C C . ILE A 1 85 ? 6.958 6.526 -21.174 1.00 96.25 85 ILE A C 1
ATOM 677 O O . ILE A 1 85 ? 6.419 6.295 -20.093 1.00 96.25 85 ILE A O 1
ATOM 681 N N . GLN A 1 86 ? 7.362 7.749 -21.522 1.00 96.19 86 GLN A N 1
ATOM 682 C CA . GLN A 1 86 ? 7.151 8.920 -20.671 1.00 96.19 86 GLN A CA 1
ATOM 683 C C . GLN A 1 86 ? 5.662 9.181 -20.433 1.00 96.19 86 GLN A C 1
ATOM 685 O O . GLN A 1 86 ? 5.264 9.341 -19.282 1.00 96.19 86 GLN A O 1
ATOM 690 N N . HIS A 1 87 ? 4.842 9.144 -21.485 1.00 96.38 87 HIS A N 1
ATOM 691 C CA . HIS A 1 87 ? 3.394 9.324 -21.367 1.00 96.38 87 HIS A CA 1
ATOM 692 C C . HIS A 1 87 ? 2.752 8.249 -20.484 1.00 96.38 87 HIS A C 1
ATOM 694 O O . HIS A 1 87 ? 2.068 8.566 -19.520 1.00 96.38 87 HIS A O 1
ATOM 700 N N . VAL A 1 88 ? 3.036 6.970 -20.747 1.00 96.81 88 VAL A N 1
ATOM 701 C CA . VAL A 1 88 ? 2.493 5.852 -19.956 1.00 96.81 88 VAL A CA 1
ATOM 702 C C . VAL A 1 88 ? 2.952 5.924 -18.499 1.00 96.81 88 VAL A C 1
ATOM 704 O O . VAL A 1 88 ? 2.200 5.582 -17.588 1.00 96.81 88 VAL A O 1
ATOM 707 N N . THR A 1 89 ? 4.185 6.370 -18.255 1.00 96.12 89 THR A N 1
ATOM 708 C CA . THR A 1 89 ? 4.691 6.566 -16.892 1.00 96.12 89 THR A CA 1
ATOM 709 C C . THR A 1 89 ? 3.928 7.679 -16.179 1.00 96.12 89 THR A C 1
ATOM 711 O O . THR A 1 89 ? 3.602 7.519 -15.005 1.00 96.12 89 THR A O 1
ATOM 714 N N . GLN A 1 90 ? 3.614 8.771 -16.877 1.00 96.50 90 GLN A N 1
ATOM 715 C CA . GLN A 1 90 ? 2.824 9.873 -16.336 1.00 96.50 90 GLN A CA 1
ATOM 716 C C . GLN A 1 90 ? 1.391 9.428 -16.012 1.00 96.50 90 GLN A C 1
ATOM 718 O O . GLN A 1 90 ? 0.953 9.589 -14.875 1.00 96.50 90 GLN A O 1
ATOM 723 N N . ASP A 1 91 ? 0.718 8.751 -16.947 1.00 96.69 91 ASP A N 1
ATOM 724 C CA . ASP A 1 91 ? -0.628 8.200 -16.731 1.00 96.69 91 ASP A CA 1
ATOM 725 C C . ASP A 1 91 ? -0.660 7.242 -15.528 1.00 96.69 91 ASP A C 1
ATOM 727 O O . ASP A 1 91 ? -1.620 7.211 -14.755 1.00 96.69 91 ASP A O 1
ATOM 731 N N . LEU A 1 92 ? 0.400 6.446 -15.344 1.00 95.25 92 LEU A N 1
ATOM 732 C CA . LEU A 1 92 ? 0.523 5.530 -14.212 1.00 95.25 92 LEU A CA 1
ATOM 733 C C . LEU A 1 92 ? 0.628 6.27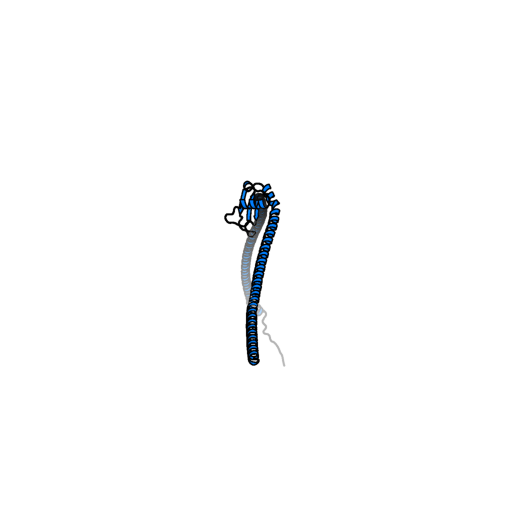5 -12.877 1.00 95.25 92 LEU A C 1
ATOM 735 O O . LEU A 1 92 ? 0.078 5.799 -11.883 1.00 95.25 92 LEU A O 1
ATOM 739 N N . ILE A 1 93 ? 1.353 7.396 -12.834 1.00 95.19 93 ILE A N 1
ATOM 740 C CA . ILE A 1 93 ? 1.459 8.237 -11.635 1.00 95.19 93 ILE A CA 1
ATOM 741 C C . ILE A 1 93 ? 0.081 8.808 -11.302 1.00 95.19 93 ILE A C 1
ATOM 743 O O . ILE A 1 93 ? -0.407 8.583 -10.199 1.00 95.19 93 ILE A O 1
ATOM 747 N N . GLU A 1 94 ? -0.583 9.430 -12.273 1.00 96.50 94 GLU A N 1
ATOM 748 C CA . GLU A 1 94 ? -1.910 10.032 -12.088 1.00 96.50 94 GLU A CA 1
ATOM 749 C C . GLU A 1 94 ? -2.955 8.996 -11.657 1.00 96.50 94 GLU A C 1
ATOM 751 O O . GLU A 1 94 ? -3.742 9.221 -10.738 1.00 96.50 94 GLU A O 1
ATOM 756 N N . THR A 1 95 ? -2.927 7.807 -12.264 1.00 94.94 95 THR A N 1
ATOM 757 C CA . THR A 1 95 ? -3.839 6.715 -11.900 1.00 94.94 95 THR A CA 1
ATOM 758 C C . THR A 1 95 ? -3.602 6.229 -10.468 1.00 94.94 95 THR A C 1
ATOM 760 O O . THR A 1 95 ? -4.559 5.893 -9.771 1.00 94.94 95 THR A O 1
ATOM 763 N N . LYS A 1 96 ? -2.345 6.177 -10.009 1.00 94.94 96 LYS A N 1
ATOM 764 C CA . LYS A 1 96 ? -2.020 5.809 -8.622 1.00 94.94 96 LYS A CA 1
ATOM 765 C C . LYS A 1 96 ? -2.485 6.870 -7.635 1.00 94.94 96 LYS A C 1
ATOM 767 O O . LYS A 1 96 ? -3.085 6.513 -6.630 1.00 94.94 96 LYS A O 1
ATOM 772 N N . GLU A 1 97 ? -2.264 8.145 -7.940 1.00 94.81 97 GLU A N 1
ATOM 773 C CA . GLU A 1 97 ? -2.744 9.251 -7.105 1.00 94.81 97 GLU A CA 1
ATOM 774 C C . GLU A 1 97 ? -4.271 9.220 -6.977 1.00 94.81 97 GLU A C 1
ATOM 776 O O . GLU A 1 97 ? -4.809 9.339 -5.877 1.00 94.81 97 GLU A O 1
ATOM 781 N N . TRP A 1 98 ? -4.976 8.959 -8.081 1.00 96.75 98 TRP A N 1
ATOM 782 C CA . TRP A 1 98 ? -6.427 8.797 -8.055 1.00 96.75 98 TRP A CA 1
ATOM 783 C C . TRP A 1 98 ? -6.877 7.574 -7.246 1.00 96.75 98 TRP A C 1
ATOM 785 O O . TRP A 1 98 ? -7.898 7.628 -6.560 1.00 96.75 98 TRP A O 1
ATOM 795 N N . LEU A 1 99 ? -6.124 6.471 -7.293 1.00 94.00 99 LEU A N 1
ATOM 796 C CA . LEU A 1 99 ? -6.395 5.287 -6.476 1.00 94.00 99 LEU A CA 1
ATOM 797 C C . LEU A 1 99 ? -6.255 5.598 -4.980 1.00 94.00 99 LEU A C 1
ATOM 799 O O . LEU A 1 99 ? -7.126 5.211 -4.203 1.00 94.00 99 LEU A O 1
ATOM 803 N N . ASP A 1 100 ? -5.203 6.316 -4.591 1.00 89.50 100 ASP A N 1
ATOM 804 C CA . ASP A 1 100 ? -4.962 6.721 -3.202 1.00 89.50 100 ASP A CA 1
ATOM 805 C C . ASP A 1 100 ? -6.048 7.694 -2.708 1.00 89.50 100 ASP A C 1
ATOM 807 O O . ASP A 1 100 ? -6.531 7.591 -1.573 1.00 89.50 100 ASP A O 1
ATOM 811 N N . GLU A 1 101 ? -6.499 8.609 -3.571 1.00 95.38 101 GLU A N 1
ATOM 812 C CA . GLU A 1 101 ? -7.624 9.498 -3.275 1.00 95.38 101 GLU A CA 1
ATOM 813 C C . GLU A 1 101 ? -8.929 8.708 -3.101 1.00 95.38 101 GLU A C 1
ATOM 815 O O . GLU A 1 101 ? -9.687 8.939 -2.154 1.00 95.38 101 GLU A O 1
ATOM 820 N N . LEU A 1 102 ? -9.200 7.749 -3.990 1.00 94.06 102 LEU A N 1
ATOM 821 C CA . LEU A 1 102 ? -10.369 6.882 -3.885 1.00 94.06 102 LEU A CA 1
ATOM 822 C C . LEU A 1 102 ? -10.345 6.023 -2.621 1.00 94.06 102 LEU A C 1
ATOM 824 O O . LEU A 1 102 ? -11.392 5.882 -1.989 1.00 94.06 102 LEU A O 1
ATOM 828 N N . ASP A 1 103 ? -9.193 5.468 -2.245 1.00 91.94 103 ASP A N 1
ATOM 829 C CA . ASP A 1 103 ? -9.046 4.679 -1.020 1.00 91.94 103 ASP A CA 1
ATOM 830 C C . ASP A 1 103 ? -9.296 5.544 0.221 1.00 91.94 103 ASP A C 1
ATOM 832 O O . ASP A 1 103 ? -10.080 5.169 1.093 1.00 91.94 103 ASP A O 1
ATOM 836 N N . SER A 1 104 ? -8.751 6.765 0.240 1.00 88.56 104 SER A N 1
ATOM 837 C CA . SER A 1 104 ? -9.002 7.745 1.305 1.00 88.56 104 SER A CA 1
ATOM 838 C C . SER A 1 104 ? -10.493 8.079 1.422 1.00 88.56 104 SER A C 1
ATOM 840 O O . SER A 1 104 ? -11.074 8.025 2.507 1.00 88.56 104 SER A O 1
ATOM 842 N N . ARG A 1 105 ? -11.159 8.342 0.291 1.00 95.06 105 ARG A N 1
ATOM 843 C CA . ARG A 1 105 ? -12.607 8.602 0.246 1.00 95.06 105 ARG A CA 1
ATOM 844 C C . ARG A 1 105 ? -13.426 7.390 0.687 1.00 95.06 105 ARG A C 1
ATOM 846 O O . ARG A 1 105 ? -14.473 7.553 1.319 1.00 95.06 105 ARG A O 1
ATOM 853 N N . LEU A 1 106 ? -12.987 6.180 0.347 1.00 93.62 106 LEU A N 1
ATOM 854 C CA . LEU A 1 106 ? -13.640 4.945 0.763 1.00 93.62 106 LEU A CA 1
ATOM 855 C C . LEU A 1 106 ? -13.505 4.740 2.274 1.00 93.62 106 LEU A C 1
ATOM 857 O O . LEU A 1 106 ? -14.499 4.398 2.917 1.00 93.62 106 LEU A O 1
ATOM 861 N N . ASP A 1 107 ? -12.324 4.970 2.850 1.00 85.88 107 ASP A N 1
ATOM 862 C CA . ASP A 1 107 ? -12.118 4.882 4.297 1.00 85.88 107 ASP A CA 1
ATOM 863 C C . ASP A 1 107 ? -12.970 5.915 5.041 1.00 85.88 107 ASP A C 1
ATOM 865 O O . ASP A 1 107 ? -13.695 5.553 5.969 1.00 85.88 107 ASP A O 1
ATOM 869 N N . GLU A 1 108 ? -13.014 7.164 4.570 1.00 91.38 108 GLU A N 1
ATOM 870 C CA . GLU A 1 108 ? -13.892 8.202 5.121 1.00 91.38 108 GLU A CA 1
ATOM 871 C C . GLU A 1 108 ? -15.371 7.786 5.081 1.00 91.38 108 GLU A C 1
ATOM 873 O O . GLU A 1 108 ? -16.088 7.908 6.080 1.00 91.38 108 GLU A O 1
ATOM 878 N N . GLN A 1 109 ? -15.842 7.236 3.955 1.00 91.62 109 GLN A N 1
ATOM 879 C CA . GLN A 1 109 ? -17.212 6.728 3.833 1.00 91.62 109 GLN A CA 1
ATOM 880 C C . GLN A 1 109 ? -17.479 5.545 4.769 1.00 91.62 109 GLN A C 1
ATOM 882 O O . GLN A 1 109 ? -18.534 5.482 5.410 1.00 91.62 109 GLN A O 1
ATOM 887 N N . GLN A 1 110 ? -16.536 4.610 4.890 1.00 88.88 110 GLN A N 1
ATOM 888 C CA . GLN A 1 110 ? -16.652 3.486 5.815 1.00 88.88 110 GLN A CA 1
ATOM 889 C C . GLN A 1 110 ? -16.664 3.960 7.270 1.00 88.88 110 GLN A C 1
ATOM 891 O O . GLN A 1 110 ? -17.467 3.472 8.070 1.00 88.88 110 GLN A O 1
ATOM 896 N N . GLN A 1 111 ? -15.814 4.923 7.624 1.00 84.12 111 GLN A N 1
ATOM 897 C CA . GLN A 1 111 ? -15.765 5.525 8.949 1.00 84.12 111 GLN A CA 1
ATOM 898 C C . GLN A 1 111 ? -17.072 6.259 9.258 1.00 84.12 111 GLN A C 1
ATOM 900 O O . GLN A 1 111 ? -17.620 6.098 10.353 1.00 84.12 111 GLN A O 1
ATOM 905 N N . TYR A 1 112 ? -17.628 6.978 8.280 1.00 84.81 112 TYR A N 1
ATOM 906 C CA . TYR A 1 112 ? -18.942 7.602 8.390 1.00 84.81 112 TYR A CA 1
ATOM 907 C C . TYR A 1 112 ? -20.038 6.556 8.631 1.00 84.81 112 TYR A C 1
ATOM 909 O O . TYR A 1 112 ? -20.868 6.724 9.524 1.00 84.81 112 TYR A O 1
ATOM 917 N N . GLY A 1 113 ? -20.003 5.430 7.911 1.00 85.06 113 GLY A N 1
ATOM 918 C CA . GLY A 1 113 ? -20.925 4.309 8.109 1.00 85.06 113 GLY A CA 1
ATOM 919 C C . GLY A 1 113 ? -20.791 3.625 9.477 1.00 85.06 113 GLY A C 1
ATOM 920 O O . GLY A 1 113 ? -21.785 3.159 10.036 1.00 85.06 113 GLY A O 1
ATOM 921 N N . ARG A 1 114 ? -19.580 3.597 10.050 1.00 87.31 114 ARG A N 1
ATOM 922 C CA . ARG A 1 114 ? -19.283 3.052 11.390 1.00 87.31 114 ARG A CA 1
ATOM 923 C C . ARG A 1 114 ? -19.517 4.057 12.518 1.00 87.31 114 ARG A C 1
ATOM 925 O O . ARG A 1 114 ? -19.385 3.693 13.686 1.00 87.31 114 ARG A O 1
ATOM 932 N N . ARG A 1 115 ? -19.876 5.305 12.206 1.00 88.50 115 ARG A N 1
ATOM 933 C CA . ARG A 1 115 ? -20.045 6.373 13.199 1.00 88.50 115 ARG A CA 1
ATOM 934 C C . ARG A 1 115 ? -21.077 6.029 14.265 1.00 88.50 115 ARG A C 1
ATOM 936 O O . ARG A 1 115 ? -20.880 6.416 15.408 1.00 88.50 115 ARG A O 1
ATOM 943 N N . ASP A 1 116 ? -22.118 5.284 13.917 1.00 92.19 116 ASP A N 1
ATOM 944 C CA . ASP A 1 116 ? -23.183 4.910 14.853 1.00 92.19 116 ASP A CA 1
ATOM 945 C C . ASP A 1 116 ? -22.982 3.495 15.433 1.00 92.19 116 ASP A C 1
ATOM 947 O O . ASP A 1 116 ? -23.870 2.947 16.083 1.00 92.19 116 ASP A O 1
ATOM 951 N N . CYS A 1 117 ? -21.801 2.901 15.231 1.00 93.69 117 CYS A N 1
ATOM 952 C CA . CYS A 1 117 ? -21.450 1.577 15.732 1.00 93.69 117 CYS A CA 1
ATOM 953 C C . CYS A 1 117 ? -20.544 1.642 16.975 1.00 93.69 117 CYS A C 1
ATOM 955 O O . CYS A 1 117 ? -19.746 2.571 17.143 1.00 93.69 117 CYS A O 1
ATOM 957 N N . LEU A 1 118 ? -20.636 0.615 17.824 1.00 93.19 118 LEU A N 1
ATOM 958 C CA . LEU A 1 118 ? -19.662 0.298 18.873 1.00 93.19 118 LEU A CA 1
ATOM 959 C C . LEU A 1 118 ? -19.242 -1.165 18.799 1.00 93.19 118 LEU A C 1
ATOM 961 O O . LEU A 1 118 ? -20.060 -2.047 18.537 1.00 93.19 118 LEU A O 1
ATOM 965 N N . GLU A 1 119 ? -17.961 -1.401 19.069 1.00 92.69 119 GLU A N 1
ATOM 966 C CA . GLU A 1 119 ? -17.388 -2.733 19.232 1.00 92.69 119 GLU A CA 1
ATOM 967 C C . GLU A 1 119 ? -17.258 -3.050 20.726 1.00 92.69 119 GLU A C 1
ATOM 969 O O . GLU A 1 119 ? -16.624 -2.313 21.485 1.00 92.69 119 GLU A O 1
ATOM 974 N N . PHE A 1 120 ? -17.865 -4.157 21.140 1.00 90.19 120 PHE A N 1
ATOM 975 C CA . PHE A 1 120 ? -17.783 -4.711 22.482 1.00 90.19 120 PHE A CA 1
ATOM 976 C C . PHE A 1 120 ? -16.842 -5.912 22.448 1.00 90.19 120 PHE A C 1
ATOM 978 O O . PHE A 1 120 ? -17.051 -6.857 21.685 1.00 90.19 120 PHE A O 1
ATOM 985 N N . VAL A 1 121 ? -15.790 -5.864 23.262 1.00 88.50 121 VAL A N 1
ATOM 986 C CA . VAL A 1 121 ? -14.723 -6.872 23.296 1.00 88.50 121 VAL A CA 1
ATOM 987 C C . VAL A 1 121 ? -14.675 -7.510 24.677 1.00 88.50 121 VAL A C 1
ATOM 989 O O . VAL A 1 121 ? -14.767 -6.805 25.682 1.00 88.50 121 VAL A O 1
ATOM 992 N N . GLY A 1 122 ? -14.486 -8.831 24.722 1.00 80.50 122 GLY A N 1
ATOM 993 C CA . GLY A 1 122 ? -14.339 -9.578 25.973 1.00 80.50 122 GLY A CA 1
ATOM 994 C C . GLY A 1 122 ? -15.656 -10.074 26.566 1.00 80.50 122 GLY A C 1
ATOM 995 O O . GLY A 1 122 ? -15.696 -10.377 27.754 1.00 80.50 122 GLY A O 1
ATOM 996 N N . ILE A 1 123 ? -16.721 -10.159 25.759 1.00 84.88 123 ILE A N 1
ATOM 997 C CA . ILE A 1 123 ? -17.977 -10.802 26.158 1.00 84.88 123 ILE A CA 1
ATOM 998 C C . ILE A 1 123 ? -17.895 -12.283 25.762 1.00 84.88 123 ILE A C 1
ATOM 1000 O O . ILE A 1 123 ? -17.943 -12.568 24.557 1.00 84.88 123 ILE A O 1
ATOM 1004 N N . PRO A 1 124 ? -17.770 -13.219 26.728 1.00 82.25 124 PRO A N 1
ATOM 1005 C CA . PRO A 1 124 ? -17.598 -14.639 26.442 1.00 82.25 124 PRO A CA 1
ATOM 1006 C C . PRO A 1 124 ? -18.694 -15.175 25.525 1.00 82.25 124 PRO A C 1
ATOM 1008 O O . PRO A 1 124 ? -19.832 -14.695 25.534 1.00 82.25 124 PRO A O 1
ATOM 1011 N N . LYS A 1 125 ? -18.348 -16.166 24.708 1.00 80.81 125 LYS A N 1
ATOM 1012 C CA . LYS A 1 125 ? -19.329 -16.852 23.875 1.00 80.81 125 LYS A CA 1
ATOM 1013 C C . LYS A 1 125 ? -20.090 -17.876 24.717 1.00 80.81 125 LYS A C 1
ATOM 1015 O O . LYS A 1 125 ? -19.475 -18.748 25.322 1.00 80.81 125 LYS A O 1
ATOM 1020 N N . VAL A 1 126 ? -21.413 -17.760 24.734 1.00 80.06 126 VAL A N 1
ATOM 1021 C CA . VAL A 1 126 ? -22.328 -18.712 25.377 1.00 80.06 126 VAL A CA 1
ATOM 1022 C C . VAL A 1 126 ? -23.132 -19.423 24.284 1.00 80.06 126 VAL A C 1
ATOM 1024 O O . VAL A 1 126 ? -23.302 -18.886 23.186 1.00 80.06 126 VAL A O 1
ATOM 1027 N N . ASP A 1 127 ? -23.589 -20.645 24.544 1.00 73.81 127 ASP A N 1
ATOM 1028 C CA . ASP A 1 127 ? -24.486 -21.352 23.629 1.00 73.81 127 ASP A CA 1
ATOM 1029 C C . ASP A 1 127 ? -25.844 -20.633 23.553 1.00 73.81 127 ASP A C 1
ATOM 1031 O O . ASP A 1 127 ? -26.385 -20.208 24.571 1.00 73.81 127 ASP A O 1
ATOM 1035 N N . ASN A 1 128 ? -26.386 -20.491 22.336 1.00 80.12 128 ASN A N 1
ATOM 1036 C CA . ASN A 1 128 ? -27.590 -19.698 22.039 1.00 80.12 128 ASN A CA 1
ATOM 1037 C C . ASN A 1 128 ? -27.481 -18.208 22.426 1.00 80.12 128 ASN A C 1
ATOM 1039 O O . ASN A 1 128 ? -28.361 -17.635 23.066 1.00 80.12 128 ASN A O 1
ATOM 1043 N N . ASP A 1 129 ? -26.370 -17.593 22.033 1.00 82.56 129 ASP A N 1
ATOM 1044 C CA . ASP A 1 129 ? -26.091 -16.198 22.329 1.00 82.56 129 ASP A CA 1
ATOM 1045 C C . ASP A 1 129 ? -27.026 -15.203 21.623 1.00 82.56 129 ASP A C 1
ATOM 1047 O O . ASP A 1 129 ? -27.274 -15.323 20.421 1.00 82.56 129 ASP A O 1
ATOM 1051 N N . ASP A 1 130 ? -27.458 -14.172 22.354 1.00 90.12 130 ASP A N 1
ATOM 1052 C CA . ASP A 1 130 ? -28.249 -13.052 21.838 1.00 90.12 130 ASP A CA 1
ATOM 1053 C C . ASP A 1 130 ? -27.440 -11.743 21.940 1.00 90.12 130 ASP A C 1
ATOM 1055 O O . ASP A 1 130 ? -27.397 -11.102 23.000 1.00 90.12 130 ASP A O 1
ATOM 1059 N N . PRO A 1 131 ? -26.787 -11.315 20.840 1.00 90.38 131 PRO A N 1
ATOM 1060 C CA . PRO A 1 131 ? -25.942 -10.127 20.829 1.00 90.38 131 PRO A CA 1
ATOM 1061 C C . PRO A 1 131 ? -26.668 -8.839 21.228 1.00 90.38 131 PRO A C 1
ATOM 1063 O O . PRO A 1 131 ? -26.021 -7.927 21.740 1.00 90.38 131 PRO A O 1
ATOM 1066 N N . VAL A 1 132 ? -27.982 -8.737 20.999 1.00 92.62 132 VAL A N 1
ATOM 1067 C CA . VAL A 1 132 ? -28.758 -7.536 21.345 1.00 92.62 132 VAL A CA 1
ATOM 1068 C C . VAL A 1 132 ? -28.894 -7.438 22.862 1.00 92.62 132 VAL A C 1
ATOM 1070 O O . VAL A 1 132 ? -28.538 -6.411 23.445 1.00 92.62 132 VAL A O 1
ATOM 1073 N N . LYS A 1 133 ? -29.308 -8.527 23.518 1.00 91.50 133 LYS A N 1
ATOM 1074 C CA . LYS A 1 133 ? -29.439 -8.579 24.982 1.00 91.50 133 LYS A CA 1
ATOM 1075 C C . LYS A 1 133 ? -28.112 -8.355 25.685 1.00 91.50 133 LYS A C 1
ATOM 1077 O O . LYS A 1 133 ? -28.045 -7.545 26.605 1.00 91.50 133 LYS A O 1
ATOM 1082 N N . LEU A 1 134 ? -27.036 -8.977 25.203 1.00 90.62 134 LEU A N 1
ATOM 1083 C CA . LEU A 1 134 ? -25.701 -8.772 25.769 1.00 90.62 134 LEU A CA 1
ATOM 1084 C C . LEU A 1 134 ? -25.246 -7.312 25.710 1.00 90.62 134 LEU A C 1
ATOM 1086 O O . LEU A 1 134 ? -24.612 -6.818 26.645 1.00 90.62 134 LEU A O 1
ATOM 1090 N N . VAL A 1 135 ? -25.548 -6.605 24.619 1.00 92.12 135 VAL A N 1
ATOM 1091 C CA . VAL A 1 135 ? -25.222 -5.180 24.481 1.00 92.12 135 VAL A CA 1
ATOM 1092 C C . VAL A 1 135 ? -26.032 -4.345 25.471 1.00 92.12 135 VAL A C 1
ATOM 1094 O O . VAL A 1 135 ? -25.463 -3.457 26.108 1.00 92.12 135 VAL A O 1
ATOM 1097 N N . ILE A 1 136 ? -27.319 -4.653 25.655 1.00 92.81 136 ILE A N 1
ATOM 1098 C CA . ILE A 1 136 ? -28.194 -3.987 26.632 1.00 92.81 136 ILE A CA 1
ATOM 1099 C C . ILE A 1 136 ? -27.690 -4.217 28.059 1.00 92.81 136 ILE A C 1
ATOM 1101 O O . ILE A 1 136 ? -27.508 -3.259 28.809 1.00 92.81 136 ILE A O 1
ATOM 1105 N N . GLU A 1 137 ? -27.385 -5.462 28.425 1.00 89.81 137 GLU A N 1
ATOM 1106 C CA . GLU A 1 137 ? -26.826 -5.811 29.735 1.00 89.81 137 GLU A CA 1
ATOM 1107 C C . GLU A 1 137 ? -25.489 -5.104 29.976 1.00 89.81 137 GLU A C 1
ATOM 1109 O O . GLU A 1 137 ? -25.259 -4.522 31.040 1.00 89.81 137 GLU A O 1
ATOM 1114 N N . THR A 1 138 ? -24.615 -5.077 28.968 1.00 89.50 138 THR A N 1
ATOM 1115 C CA . THR A 1 138 ? -23.319 -4.396 29.064 1.00 89.50 138 THR A CA 1
ATOM 1116 C C . THR A 1 138 ? -23.487 -2.882 29.215 1.00 89.50 138 THR A C 1
ATOM 1118 O O . THR A 1 138 ? -22.772 -2.254 30.000 1.00 89.50 138 THR A O 1
ATOM 1121 N N . ALA A 1 139 ? -24.451 -2.276 28.521 1.00 91.06 139 ALA A N 1
ATOM 1122 C CA . ALA A 1 139 ? -24.771 -0.860 28.671 1.00 91.06 139 ALA A CA 1
ATOM 1123 C C . ALA A 1 139 ? -25.371 -0.543 30.054 1.00 91.06 139 ALA A C 1
ATOM 1125 O O . ALA A 1 139 ? -24.950 0.424 30.695 1.00 91.06 139 ALA A O 1
ATOM 1126 N N . ALA A 1 140 ? -26.250 -1.404 30.575 1.00 90.94 140 ALA A N 1
ATOM 1127 C CA . ALA A 1 140 ? -26.801 -1.282 31.923 1.00 90.94 140 ALA A CA 1
ATOM 1128 C C . ALA A 1 140 ? -25.700 -1.378 32.993 1.00 90.94 140 ALA A C 1
ATOM 1130 O O . ALA A 1 140 ? -25.672 -0.601 33.954 1.00 90.94 140 ALA A O 1
ATOM 1131 N N . LEU A 1 141 ? -24.710 -2.259 32.798 1.00 87.25 141 LEU A N 1
ATOM 1132 C CA . LEU A 1 141 ? -23.519 -2.315 33.648 1.00 87.25 141 LEU A CA 1
ATOM 1133 C C . LEU A 1 141 ? -22.701 -1.018 33.587 1.00 87.25 141 LEU A C 1
ATOM 1135 O O . LEU A 1 141 ? -22.176 -0.595 34.621 1.00 87.25 141 LEU A O 1
ATOM 1139 N N . ALA A 1 142 ? -22.630 -0.354 32.432 1.00 88.31 142 ALA A N 1
ATOM 1140 C CA . ALA A 1 142 ? -22.009 0.964 32.295 1.00 88.31 142 ALA A CA 1
ATOM 1141 C C . ALA A 1 142 ? -22.843 2.096 32.931 1.00 88.31 142 ALA A C 1
ATOM 1143 O O . ALA A 1 142 ? -22.315 3.187 33.143 1.00 88.31 142 ALA A O 1
ATOM 1144 N N . GLY A 1 143 ? -24.101 1.833 33.301 1.00 88.19 143 GLY A N 1
ATOM 1145 C CA . GLY A 1 143 ? -25.019 2.805 33.898 1.00 88.19 143 GLY A CA 1
ATOM 1146 C C . GLY A 1 143 ? -25.873 3.558 32.878 1.00 88.19 143 GLY A C 1
ATOM 1147 O O . GLY A 1 143 ? -26.355 4.640 33.195 1.00 88.19 143 GLY A O 1
ATOM 1148 N N . VAL A 1 144 ? -26.038 3.017 31.668 1.00 91.69 144 VAL A N 1
ATOM 1149 C CA . VAL A 1 144 ? -26.868 3.606 30.609 1.00 91.69 144 VAL A CA 1
ATOM 1150 C C . VAL A 1 144 ? -28.049 2.691 30.322 1.00 91.69 144 VAL A C 1
ATOM 1152 O O . VAL A 1 144 ? -27.866 1.509 30.040 1.00 91.69 144 VAL A O 1
ATOM 1155 N N . GLU A 1 145 ? -29.259 3.245 30.357 1.00 91.94 145 GLU A N 1
ATOM 1156 C CA . GLU A 1 145 ? -30.460 2.537 29.921 1.00 91.94 145 GLU A CA 1
ATOM 1157 C C . GLU A 1 145 ? -30.549 2.575 28.386 1.00 91.94 145 GLU A C 1
ATOM 1159 O O . GLU A 1 145 ? -30.605 3.648 27.766 1.00 91.94 145 GLU A O 1
ATOM 1164 N N . VAL A 1 146 ? -30.517 1.385 27.783 1.00 92.44 146 VAL A N 1
ATOM 1165 C CA . VAL A 1 146 ? -30.619 1.148 26.338 1.00 92.44 146 VAL A CA 1
ATOM 1166 C C . VAL A 1 146 ? -31.782 0.194 26.110 1.00 92.44 146 VAL A C 1
ATOM 1168 O O . VAL A 1 146 ? -31.840 -0.859 26.744 1.00 92.44 146 VAL A O 1
ATOM 1171 N N . LYS A 1 147 ? -32.702 0.554 25.215 1.00 92.69 147 LYS A N 1
ATOM 1172 C CA . LYS A 1 147 ? -33.810 -0.317 24.807 1.00 92.69 147 LYS A CA 1
ATOM 1173 C C . LYS A 1 147 ? -33.443 -1.089 23.543 1.00 92.69 147 LYS A C 1
ATOM 1175 O O . LYS A 1 147 ? -32.544 -0.683 22.810 1.00 92.69 147 LYS A O 1
ATOM 1180 N N . GLU A 1 148 ? -34.167 -2.168 23.254 1.00 91.06 148 GLU A N 1
ATOM 1181 C CA . GLU A 1 148 ? -34.002 -2.899 21.987 1.00 91.06 148 GLU A CA 1
ATOM 1182 C C . GLU A 1 148 ? -34.225 -1.974 20.778 1.00 91.06 148 GLU A C 1
ATOM 1184 O O . GLU A 1 148 ? -33.423 -1.990 19.850 1.00 91.06 148 GLU A O 1
ATOM 1189 N N . ASP A 1 149 ? -35.203 -1.064 20.856 1.00 93.44 149 ASP A N 1
ATOM 1190 C CA . ASP A 1 149 ? -35.484 -0.060 19.817 1.00 93.44 149 ASP A CA 1
ATOM 1191 C C . ASP A 1 149 ? -34.340 0.942 19.584 1.00 93.44 149 ASP A C 1
ATOM 1193 O O . ASP A 1 149 ? -34.319 1.631 18.568 1.00 93.44 149 ASP A O 1
ATOM 1197 N N . ASP A 1 150 ? -33.382 1.069 20.507 1.00 92.94 150 ASP A N 1
ATOM 1198 C CA . ASP A 1 150 ? -32.216 1.937 20.311 1.00 92.94 150 ASP A CA 1
ATOM 1199 C C . ASP A 1 150 ? -31.122 1.255 19.465 1.00 92.94 150 ASP A C 1
ATOM 1201 O O . ASP A 1 150 ? -30.192 1.927 18.994 1.00 92.94 150 ASP A O 1
ATOM 1205 N N . ILE A 1 151 ? -31.229 -0.062 19.252 1.00 94.44 151 ILE A N 1
ATOM 1206 C CA . ILE A 1 151 ? -30.267 -0.901 18.535 1.00 94.44 151 ILE A CA 1
ATOM 1207 C C . ILE A 1 151 ? -30.858 -1.294 17.179 1.00 94.44 151 ILE A C 1
ATOM 1209 O O . ILE A 1 151 ? -31.871 -1.971 17.077 1.00 94.44 151 ILE A O 1
ATOM 1213 N N . SER A 1 152 ? -30.179 -0.905 16.102 1.00 93.69 152 SER A N 1
ATOM 1214 C CA . SER A 1 152 ? -30.566 -1.284 14.741 1.00 93.69 152 SER A CA 1
ATOM 1215 C C . SER A 1 152 ? -30.139 -2.711 14.399 1.00 93.69 152 SER A C 1
ATOM 1217 O O . SER A 1 152 ? -30.907 -3.456 13.800 1.00 93.69 152 SER A O 1
ATOM 1219 N N . ILE A 1 153 ? -28.898 -3.084 14.720 1.00 92.81 153 ILE A N 1
ATOM 1220 C CA . ILE A 1 153 ? -28.383 -4.436 14.484 1.00 92.81 153 ILE A CA 1
ATOM 1221 C C . ILE A 1 153 ? -27.260 -4.736 15.470 1.00 92.81 153 ILE A C 1
ATOM 1223 O O . ILE A 1 153 ? -26.422 -3.870 15.731 1.00 92.81 153 ILE A O 1
ATOM 1227 N N . ALA A 1 154 ? -27.204 -5.964 15.976 1.00 94.06 154 ALA A N 1
ATOM 1228 C CA . ALA A 1 154 ? -26.075 -6.460 16.750 1.00 94.06 154 ALA A CA 1
ATOM 1229 C C . ALA A 1 154 ? -25.726 -7.881 16.306 1.00 94.06 154 ALA A C 1
ATOM 1231 O O . ALA A 1 154 ? -26.609 -8.714 16.119 1.00 94.06 154 ALA A O 1
ATOM 1232 N N . HIS A 1 155 ? -24.441 -8.157 16.105 1.00 92.31 155 HIS A N 1
ATOM 1233 C CA . HIS A 1 155 ? -23.970 -9.496 15.756 1.00 92.31 155 HIS A CA 1
ATOM 1234 C C . HIS A 1 155 ? -22.518 -9.712 16.183 1.00 92.31 155 HIS A C 1
ATOM 1236 O O . HIS A 1 155 ? -21.743 -8.764 16.345 1.00 92.31 155 HIS A O 1
ATOM 1242 N N . ARG A 1 156 ? -22.133 -10.983 16.345 1.00 90.19 156 ARG A N 1
ATOM 1243 C CA . ARG A 1 156 ? -20.739 -11.356 16.601 1.00 90.19 156 ARG A CA 1
ATOM 1244 C C . ARG A 1 156 ? -19.894 -11.222 15.342 1.00 90.19 156 ARG A C 1
ATOM 1246 O O . ARG A 1 156 ? -20.254 -11.707 14.270 1.00 90.19 156 ARG A O 1
ATOM 1253 N N . LEU A 1 157 ? -18.735 -10.600 15.497 1.00 88.69 157 LEU A N 1
ATOM 1254 C CA . LEU A 1 157 ? -17.709 -10.540 14.471 1.00 88.69 157 LEU A CA 1
ATOM 1255 C C . LEU A 1 157 ? -16.898 -11.834 14.460 1.00 88.69 157 LEU A C 1
ATOM 1257 O O . LEU A 1 157 ? -16.674 -12.469 15.493 1.00 88.69 157 LEU A O 1
ATOM 1261 N N . LYS A 1 158 ? -16.401 -12.200 13.275 1.00 84.94 158 LYS A N 1
ATOM 1262 C CA . LYS A 1 158 ? -15.480 -13.330 13.141 1.00 84.94 158 LYS A CA 1
ATOM 1263 C C . LYS A 1 158 ? -14.215 -13.091 13.990 1.00 84.94 158 LYS A C 1
ATOM 1265 O O . LYS A 1 158 ? -13.742 -11.945 14.079 1.00 84.94 158 LYS A O 1
ATOM 1270 N N . PRO A 1 159 ? -13.643 -14.151 14.590 1.00 81.25 159 PRO A N 1
ATOM 1271 C CA . PRO A 1 159 ? -12.368 -14.054 15.287 1.00 81.25 159 PRO A CA 1
ATOM 1272 C C . PRO A 1 159 ? -11.288 -13.504 14.353 1.00 81.25 159 PRO A C 1
ATOM 1274 O O . PRO A 1 159 ? -11.219 -13.880 13.183 1.00 81.25 159 PRO A O 1
ATOM 1277 N N . THR A 1 160 ? -10.435 -12.615 14.859 1.00 79.38 160 THR A N 1
ATOM 1278 C CA . THR A 1 160 ? -9.263 -12.124 14.114 1.00 79.38 160 THR A CA 1
ATOM 1279 C C . THR A 1 160 ? -8.010 -12.252 14.967 1.00 79.38 160 THR A C 1
ATOM 1281 O O . THR A 1 160 ? -8.097 -12.430 16.180 1.00 79.38 160 THR A O 1
ATO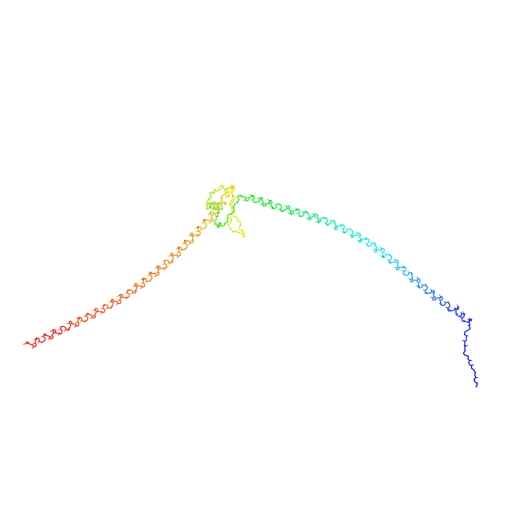M 1284 N N . LYS A 1 161 ? -6.828 -12.079 14.358 1.00 74.00 161 LYS A N 1
ATOM 1285 C CA . LYS A 1 161 ? -5.543 -12.063 15.083 1.00 74.00 161 LYS A CA 1
ATOM 1286 C C . LYS A 1 161 ? -5.497 -11.041 16.235 1.00 74.00 161 LYS A C 1
ATOM 1288 O O . LYS A 1 161 ? -4.708 -11.216 17.151 1.00 74.00 161 LYS A O 1
ATOM 1293 N N . LYS A 1 162 ? -6.317 -9.980 16.185 1.00 61.72 162 LYS A N 1
ATOM 1294 C CA . LYS A 1 162 ? -6.352 -8.883 17.171 1.00 61.72 162 LYS A CA 1
ATOM 1295 C C . LYS A 1 162 ? -7.355 -9.094 18.316 1.00 61.72 162 LYS A C 1
ATOM 1297 O O . LYS A 1 162 ? -7.385 -8.277 19.229 1.00 61.72 162 LYS A O 1
ATOM 1302 N N . GLY A 1 163 ? -8.175 -10.145 18.283 1.00 65.94 163 GLY A N 1
ATOM 1303 C CA . GLY A 1 163 ? -9.138 -10.414 19.350 1.00 65.94 163 GLY A CA 1
ATOM 1304 C C . GLY A 1 163 ? -10.175 -11.477 18.998 1.00 65.94 163 GLY A C 1
ATOM 1305 O O . GLY A 1 163 ? -10.610 -11.597 17.844 1.00 65.94 163 GLY A O 1
ATOM 1306 N N . GLN A 1 164 ? -10.574 -12.225 20.024 1.00 73.19 164 GLN A N 1
ATOM 1307 C CA . GLN A 1 164 ? -11.672 -13.190 20.004 1.00 73.19 164 GLN A CA 1
ATOM 1308 C C . GLN A 1 164 ? -12.923 -12.571 20.649 1.00 73.19 164 GLN A C 1
ATOM 1310 O O . GLN A 1 164 ? -12.823 -11.567 21.351 1.00 73.19 164 GLN A O 1
ATOM 1315 N N . ASP A 1 165 ? -14.092 -13.141 20.355 1.00 82.75 165 ASP A N 1
ATOM 1316 C CA . ASP A 1 165 ? -15.372 -12.817 21.000 1.00 82.75 165 ASP A CA 1
ATOM 1317 C C . ASP A 1 165 ? -15.739 -11.327 21.019 1.00 82.75 165 ASP A C 1
ATOM 1319 O O . ASP A 1 165 ? -15.855 -10.677 22.061 1.00 82.75 165 ASP A O 1
ATOM 1323 N N . ARG A 1 166 ? -15.924 -10.780 19.814 1.00 88.56 166 ARG A N 1
ATOM 1324 C CA . ARG A 1 166 ? -16.251 -9.368 19.595 1.00 88.56 166 ARG A CA 1
ATOM 1325 C C . ARG A 1 166 ? -17.663 -9.241 19.055 1.00 88.56 166 ARG A C 1
ATOM 1327 O O . ARG A 1 166 ? -18.051 -9.996 18.163 1.00 88.56 166 ARG A O 1
ATOM 1334 N N . ILE A 1 167 ? -18.413 -8.281 19.574 1.00 92.19 167 ILE A N 1
ATOM 1335 C CA . ILE A 1 167 ? -19.766 -7.949 19.124 1.00 92.19 167 ILE A CA 1
ATOM 1336 C C . ILE A 1 167 ? -19.729 -6.545 18.541 1.00 92.19 167 ILE A C 1
ATOM 1338 O O . ILE A 1 167 ? -19.183 -5.636 19.161 1.00 92.19 167 ILE A O 1
ATOM 1342 N N . ILE A 1 168 ? -20.317 -6.359 17.362 1.00 93.50 168 ILE A N 1
ATOM 1343 C CA . ILE A 1 168 ? -20.577 -5.027 16.821 1.00 93.50 168 ILE A CA 1
ATOM 1344 C C . ILE A 1 168 ? -22.063 -4.722 16.950 1.00 93.50 168 ILE A C 1
ATOM 1346 O O . ILE A 1 168 ? -22.899 -5.538 16.561 1.00 93.50 168 ILE A O 1
ATOM 1350 N N . ALA A 1 169 ? -22.382 -3.551 17.493 1.00 95.06 169 ALA A N 1
ATOM 1351 C CA . ALA A 1 169 ? -23.748 -3.059 17.604 1.00 95.06 169 ALA A CA 1
ATOM 1352 C C . ALA A 1 169 ? -23.869 -1.696 16.927 1.00 95.06 169 ALA A C 1
ATOM 1354 O O . ALA A 1 169 ? -23.082 -0.791 17.214 1.00 95.06 169 ALA A O 1
ATOM 1355 N N . LYS A 1 170 ? -24.853 -1.552 16.038 1.00 95.38 170 LYS A N 1
ATOM 1356 C CA . LYS A 1 170 ? -25.236 -0.280 15.423 1.00 95.38 170 LYS A CA 1
ATOM 1357 C C . LYS A 1 170 ? -26.419 0.301 16.178 1.00 95.38 170 LYS A C 1
ATOM 1359 O O . LYS A 1 170 ? -27.457 -0.346 16.287 1.00 95.38 170 LYS A O 1
ATOM 1364 N N . PHE A 1 171 ? -26.275 1.529 16.641 1.00 95.31 171 PHE A N 1
ATOM 1365 C CA . PHE A 1 171 ? -27.332 2.278 17.305 1.00 95.31 171 PHE A CA 1
ATOM 1366 C C . PHE A 1 171 ? -28.122 3.090 16.282 1.00 95.31 171 PHE A C 1
ATOM 1368 O O . PHE A 1 171 ? -27.574 3.538 15.275 1.00 95.31 171 PHE A O 1
ATOM 1375 N N . ILE A 1 172 ? -29.406 3.318 16.552 1.00 93.88 172 ILE A N 1
ATOM 1376 C CA . ILE A 1 172 ? -30.232 4.208 15.722 1.00 93.88 172 ILE A CA 1
ATOM 1377 C C . ILE A 1 172 ? -29.818 5.667 15.935 1.00 93.88 172 ILE A C 1
ATOM 1379 O O . ILE A 1 172 ? -29.765 6.460 14.996 1.00 93.88 172 ILE A O 1
ATOM 1383 N N . ARG A 1 173 ? -29.513 6.032 17.185 1.00 92.62 173 ARG A N 1
ATOM 1384 C CA . ARG A 1 173 ? -29.161 7.400 17.574 1.00 92.62 173 ARG A CA 1
ATOM 1385 C C . ARG A 1 173 ? -27.703 7.487 17.996 1.00 92.62 173 ARG A C 1
ATOM 1387 O O . ARG A 1 173 ? -27.287 6.858 18.970 1.00 92.62 173 ARG A O 1
ATOM 1394 N N . ARG A 1 174 ? -26.959 8.379 17.339 1.00 90.12 174 ARG A N 1
ATOM 1395 C CA . ARG A 1 174 ? -25.572 8.702 17.700 1.00 90.12 174 ARG A CA 1
ATOM 1396 C C . ARG A 1 174 ? -25.428 9.148 19.156 1.00 90.12 174 ARG A C 1
ATOM 1398 O O . ARG A 1 174 ? -24.480 8.752 19.821 1.00 90.12 174 ARG A O 1
ATOM 1405 N N . SER A 1 175 ? -26.372 9.938 19.665 1.00 92.38 175 SER A N 1
ATOM 1406 C CA . SER A 1 175 ? -26.343 10.414 21.053 1.00 92.38 175 SER A CA 1
ATOM 1407 C C . SER A 1 175 ? -26.353 9.263 22.060 1.00 92.38 175 SER A C 1
ATOM 1409 O O . SER A 1 175 ? -25.561 9.274 22.997 1.00 92.38 175 SER A O 1
ATOM 1411 N N . LYS A 1 176 ? -27.178 8.234 21.829 1.00 92.44 176 LYS A N 1
ATOM 1412 C CA . LYS A 1 176 ? -27.257 7.045 22.688 1.00 92.44 176 LYS A CA 1
ATOM 1413 C C . LYS A 1 176 ? -25.971 6.219 22.622 1.00 92.44 176 LYS A C 1
ATOM 1415 O O . LYS A 1 176 ? -25.448 5.795 23.647 1.00 92.44 176 LYS A O 1
ATOM 1420 N N . ARG A 1 177 ? -25.402 6.070 21.423 1.00 93.81 177 ARG A N 1
ATOM 1421 C CA . ARG A 1 177 ? -24.078 5.465 21.216 1.00 93.81 177 ARG A CA 1
ATOM 1422 C C . ARG A 1 177 ? -23.001 6.200 22.025 1.00 93.81 177 ARG A C 1
ATOM 1424 O O . ARG A 1 177 ? -22.240 5.573 22.761 1.00 93.81 177 ARG A O 1
ATOM 1431 N N . ASP A 1 178 ? -22.935 7.525 21.895 1.00 93.25 178 ASP A N 1
ATOM 1432 C CA . ASP A 1 178 ? -21.951 8.382 22.572 1.00 93.25 178 ASP A CA 1
ATOM 1433 C C . ASP A 1 178 ? -22.120 8.342 24.105 1.00 93.25 178 ASP A C 1
ATOM 1435 O O . ASP A 1 178 ? -21.132 8.307 24.846 1.00 93.25 178 ASP A O 1
ATOM 1439 N N . GLU A 1 179 ? -23.360 8.253 24.590 1.00 93.44 179 GLU A N 1
ATOM 1440 C CA . GLU A 1 179 ? -23.700 8.055 26.003 1.00 93.44 179 GLU A CA 1
ATOM 1441 C C . GLU A 1 179 ? -23.140 6.725 26.538 1.00 93.44 179 GLU A C 1
ATOM 1443 O O . GLU A 1 179 ? -22.431 6.713 27.547 1.00 93.44 179 GLU A O 1
ATOM 1448 N N . VAL A 1 180 ? -23.358 5.612 25.827 1.00 92.50 180 VAL A N 1
ATOM 1449 C CA . VAL A 1 180 ? -22.783 4.300 26.186 1.00 92.50 180 VAL A CA 1
ATOM 1450 C C . VAL A 1 180 ? -21.252 4.354 26.182 1.00 92.50 180 VAL A C 1
ATOM 1452 O O . VAL A 1 180 ? -20.599 3.891 27.121 1.00 92.50 180 VAL A O 1
ATOM 1455 N N . TYR A 1 181 ? -20.650 4.969 25.160 1.00 92.19 181 TYR A N 1
ATOM 1456 C CA . TYR A 1 181 ? -19.193 5.042 25.039 1.00 92.19 181 TYR A CA 1
ATOM 1457 C C . TYR A 1 181 ? -18.536 5.919 26.113 1.00 92.19 181 TYR A C 1
ATOM 1459 O O . TYR A 1 181 ? -17.454 5.588 26.608 1.00 92.19 181 TYR A O 1
ATOM 1467 N N . SER A 1 182 ? -19.151 7.041 26.484 1.00 92.38 182 SER A N 1
ATOM 1468 C CA . SER A 1 182 ? -18.619 7.946 27.511 1.00 92.38 182 SER A CA 1
ATOM 1469 C C . SER A 1 182 ? -18.663 7.317 28.910 1.00 92.38 182 SER A C 1
ATOM 1471 O O . SER A 1 182 ? -17.693 7.437 29.665 1.00 92.38 182 SER A O 1
ATOM 1473 N N . ASN A 1 183 ? -19.702 6.530 29.201 1.00 92.06 183 ASN A N 1
ATOM 1474 C CA . ASN A 1 183 ? -19.879 5.809 30.464 1.00 92.06 183 ASN A CA 1
ATOM 1475 C C . ASN A 1 183 ? -19.053 4.515 30.591 1.00 92.06 183 ASN A C 1
ATOM 1477 O O . ASN A 1 183 ? -19.047 3.880 31.647 1.00 92.06 183 ASN A O 1
ATOM 1481 N N . ARG A 1 184 ? -18.250 4.147 29.580 1.00 87.94 184 ARG A N 1
ATOM 1482 C CA . ARG A 1 184 ? -17.387 2.945 29.617 1.00 87.94 184 ARG A CA 1
ATOM 1483 C C . ARG A 1 184 ? -16.433 2.885 30.817 1.00 87.94 184 ARG A C 1
ATOM 1485 O O . ARG A 1 184 ? -15.996 1.806 31.207 1.00 87.94 184 ARG A O 1
ATOM 1492 N N . LYS A 1 185 ? -16.076 4.033 31.408 1.00 86.94 185 LYS A N 1
ATOM 1493 C CA . LYS A 1 185 ? -15.209 4.097 32.599 1.00 86.94 185 LYS A CA 1
ATOM 1494 C C . LYS A 1 185 ? -15.829 3.368 33.798 1.00 86.94 185 LYS A C 1
ATOM 1496 O O . LYS A 1 185 ? -15.099 2.739 34.562 1.00 86.94 185 LYS A O 1
ATOM 1501 N N . ASN A 1 186 ? -17.158 3.362 33.897 1.00 84.06 186 ASN A N 1
ATOM 1502 C CA . ASN A 1 186 ? -17.900 2.706 34.974 1.00 84.06 186 ASN A CA 1
ATOM 1503 C C . ASN A 1 186 ? -17.753 1.176 34.921 1.00 84.06 186 ASN A C 1
ATOM 1505 O O . ASN A 1 186 ? -17.777 0.512 35.957 1.00 84.06 186 ASN A O 1
ATOM 1509 N N . LEU A 1 187 ? -17.509 0.612 33.730 1.00 80.12 187 LEU A N 1
ATOM 1510 C CA . LEU A 1 187 ? -17.228 -0.815 33.556 1.00 80.12 187 LEU A CA 1
ATOM 1511 C C . LEU A 1 187 ? -15.885 -1.206 34.185 1.00 80.12 187 LEU A C 1
ATOM 1513 O O . LEU A 1 187 ? -15.798 -2.231 34.857 1.00 80.12 187 LEU A O 1
ATOM 1517 N N . LYS A 1 188 ? -14.849 -0.366 34.044 1.00 70.81 188 LYS A N 1
ATOM 1518 C CA . LYS A 1 188 ? -13.533 -0.613 34.663 1.00 70.81 188 LYS A CA 1
ATOM 1519 C C . LYS A 1 188 ? -13.604 -0.581 36.189 1.00 70.81 188 LYS A C 1
ATOM 1521 O O . LYS A 1 188 ? -13.001 -1.424 36.848 1.00 70.81 188 LYS A O 1
ATOM 1526 N N . GLN A 1 189 ? -14.363 0.362 36.745 1.00 60.19 189 GLN A N 1
ATOM 1527 C CA . GLN A 1 189 ? -14.543 0.477 38.192 1.00 60.19 189 GLN A CA 1
ATOM 1528 C C . GLN A 1 189 ? -15.279 -0.742 38.766 1.00 60.19 189 GLN A C 1
ATOM 1530 O O . GLN A 1 189 ? -14.852 -1.302 39.774 1.00 60.19 189 GLN A O 1
ATOM 1535 N N . LYS A 1 190 ? -16.339 -1.208 38.094 1.00 58.97 190 LYS A N 1
ATOM 1536 C CA . LYS A 1 190 ? -17.083 -2.404 38.515 1.00 58.97 190 LYS A CA 1
ATOM 1537 C C . LYS A 1 190 ? -16.269 -3.694 38.370 1.00 58.97 190 LYS A C 1
ATOM 1539 O O . LYS A 1 190 ? -16.366 -4.550 39.245 1.00 58.97 190 LYS A O 1
ATOM 1544 N N . LEU A 1 191 ? -15.432 -3.816 37.334 1.00 57.69 191 LEU A N 1
ATOM 1545 C CA . LEU A 1 191 ? -14.499 -4.941 37.175 1.00 57.69 191 LEU A CA 1
ATOM 1546 C C . LEU A 1 191 ? -13.482 -5.012 38.324 1.00 57.69 191 LEU A C 1
ATOM 1548 O O . LEU A 1 191 ? -13.280 -6.087 38.882 1.00 57.69 191 LEU A O 1
ATOM 1552 N N . HIS A 1 192 ? -12.903 -3.876 38.732 1.00 48.03 192 HIS A N 1
ATOM 1553 C CA . HIS A 1 192 ? -11.976 -3.824 39.869 1.00 48.03 192 HIS A CA 1
ATOM 1554 C C . HIS A 1 192 ? -12.649 -4.267 41.179 1.00 48.03 192 HIS A C 1
ATOM 1556 O O . HIS A 1 192 ? -12.112 -5.094 41.910 1.00 48.03 192 HIS A O 1
ATOM 1562 N N . VAL A 1 193 ? -13.870 -3.790 41.441 1.00 53.28 193 VAL A N 1
ATOM 1563 C CA . VAL A 1 193 ? -14.640 -4.186 42.632 1.00 53.28 193 VAL A CA 1
ATOM 1564 C C . VAL A 1 193 ? -15.002 -5.675 42.610 1.00 53.28 193 VAL A C 1
ATOM 1566 O O . VAL A 1 193 ? -14.973 -6.318 43.658 1.00 53.28 193 VAL A O 1
ATOM 1569 N N . ARG A 1 194 ? -15.329 -6.244 41.441 1.00 55.09 194 ARG A N 1
ATOM 1570 C CA . ARG A 1 194 ? -15.659 -7.673 41.310 1.00 55.09 194 ARG A CA 1
ATOM 1571 C C . ARG A 1 194 ? -14.448 -8.557 41.610 1.00 55.09 194 ARG A C 1
ATOM 1573 O O . ARG A 1 194 ? -14.560 -9.460 42.429 1.00 55.09 194 ARG A O 1
ATOM 1580 N N . HIS A 1 195 ? -13.288 -8.214 41.051 1.00 49.38 195 HIS A N 1
ATOM 1581 C CA . HIS A 1 195 ? -12.043 -8.947 41.281 1.00 49.38 195 HIS A CA 1
ATOM 1582 C C . HIS A 1 195 ? -11.595 -8.880 42.752 1.00 49.38 195 HIS A C 1
ATOM 1584 O O . HIS A 1 195 ? -11.198 -9.888 43.331 1.00 49.38 195 HIS A O 1
ATOM 1590 N N . CYS A 1 196 ? -11.743 -7.719 43.403 1.00 47.53 196 CYS A N 1
ATOM 1591 C CA . CYS A 1 196 ? -11.478 -7.582 44.839 1.00 47.53 196 CYS A CA 1
ATOM 1592 C C . CYS A 1 196 ? -12.430 -8.430 45.701 1.00 47.53 196 CYS A C 1
ATOM 1594 O O . CYS A 1 196 ? -11.997 -9.002 46.699 1.00 47.53 196 CYS A O 1
ATOM 1596 N N . LYS A 1 197 ? -13.714 -8.543 45.324 1.00 49.12 197 LYS A N 1
ATOM 1597 C CA . LYS A 1 197 ? -14.681 -9.403 46.028 1.00 49.12 197 LYS A CA 1
ATOM 1598 C C . LYS A 1 197 ? -14.363 -10.888 45.855 1.00 49.12 197 LYS A C 1
ATOM 1600 O O . LYS A 1 197 ? -14.377 -11.606 46.846 1.00 49.12 197 LYS A O 1
ATOM 1605 N N . GLU A 1 198 ? -14.038 -11.326 44.640 1.00 60.41 198 GLU A N 1
ATOM 1606 C CA . GLU A 1 198 ? -13.655 -12.715 44.341 1.00 60.41 198 GLU A CA 1
ATOM 1607 C C . GLU A 1 198 ? -12.381 -13.126 45.098 1.00 60.41 198 GLU A C 1
ATOM 1609 O O . GLU A 1 198 ? -12.340 -14.184 45.732 1.00 60.41 198 GLU A O 1
ATOM 1614 N N . HIS A 1 199 ? -11.376 -12.246 45.127 1.00 64.38 199 HIS A N 1
ATOM 1615 C CA . HIS A 1 199 ? -10.155 -12.453 45.904 1.00 64.38 199 HIS A CA 1
ATOM 1616 C C . HIS A 1 199 ? -10.442 -12.546 47.411 1.00 64.38 199 HIS A C 1
ATOM 1618 O O . HIS A 1 199 ? -9.979 -13.474 48.072 1.00 64.38 199 HIS A O 1
ATOM 1624 N N . ALA A 1 200 ? -11.257 -11.636 47.957 1.00 58.31 200 ALA A N 1
ATOM 1625 C CA . ALA A 1 200 ? -11.648 -11.677 49.365 1.00 58.31 200 ALA A CA 1
ATOM 1626 C C . ALA A 1 200 ? -12.403 -12.971 49.720 1.00 58.31 200 ALA A C 1
ATOM 1628 O O . ALA A 1 200 ? -12.119 -13.582 50.748 1.00 58.31 200 ALA A O 1
ATOM 1629 N N . THR A 1 201 ? -13.310 -13.441 48.855 1.00 64.50 201 THR A N 1
ATOM 1630 C CA . THR A 1 201 ? -14.010 -14.716 49.072 1.00 64.50 201 THR A CA 1
ATOM 1631 C C . THR A 1 201 ? -13.075 -15.922 49.009 1.00 64.50 201 THR A C 1
ATOM 1633 O O . THR A 1 201 ? -13.210 -16.829 49.826 1.00 64.50 201 THR A O 1
ATOM 1636 N N . SER A 1 202 ? -12.092 -15.928 48.102 1.00 70.31 202 SER A N 1
ATOM 1637 C CA . SER A 1 202 ? -11.118 -17.021 48.012 1.00 70.31 202 SER A CA 1
ATOM 1638 C C . SER A 1 202 ? -10.220 -17.101 49.248 1.00 70.31 202 SER A C 1
ATOM 1640 O O . SER A 1 202 ? -9.935 -18.201 49.717 1.00 70.31 202 SER A O 1
ATOM 1642 N N . GLU A 1 203 ? -9.789 -15.961 49.788 1.00 68.38 203 GLU A N 1
ATOM 1643 C CA . GLU A 1 203 ? -8.966 -15.918 51.001 1.00 68.38 203 GLU A CA 1
ATOM 1644 C C . GLU A 1 203 ? -9.764 -16.335 52.246 1.00 68.38 203 GLU A C 1
ATOM 1646 O O . GLU A 1 203 ? -9.253 -17.068 53.094 1.00 68.38 203 GLU A O 1
ATOM 1651 N N . MET A 1 204 ? -11.049 -15.966 52.330 1.00 66.06 204 MET A N 1
ATOM 1652 C CA . MET A 1 204 ? -11.931 -16.425 53.409 1.00 66.06 204 MET A CA 1
ATOM 1653 C C . MET A 1 204 ? -12.127 -17.946 53.407 1.00 66.06 204 MET A C 1
ATOM 1655 O O . MET A 1 204 ? -12.073 -18.555 54.475 1.00 66.06 204 MET A O 1
ATOM 1659 N N . TYR A 1 205 ? -12.297 -18.562 52.231 1.00 69.56 205 TYR A N 1
ATOM 1660 C CA . TYR A 1 205 ? -12.404 -20.020 52.105 1.00 69.56 205 TYR A CA 1
ATOM 1661 C C . TYR A 1 205 ? -11.135 -20.731 52.597 1.00 69.56 205 TYR A C 1
ATOM 1663 O O . TYR A 1 205 ? -11.228 -21.653 53.404 1.00 69.56 205 TYR A O 1
ATOM 1671 N N . LYS A 1 206 ? -9.944 -20.253 52.209 1.00 69.69 206 LYS A N 1
ATOM 1672 C CA . LYS A 1 206 ? -8.665 -20.810 52.694 1.00 69.69 206 LYS A CA 1
ATOM 1673 C C . LYS A 1 206 ? -8.508 -20.678 54.211 1.00 69.69 206 LYS A C 1
ATOM 1675 O O . LYS A 1 206 ? -8.042 -21.605 54.870 1.00 69.69 206 LYS A O 1
ATOM 1680 N N . HIS A 1 207 ? -8.908 -19.539 54.778 1.00 69.81 207 HIS A N 1
ATOM 1681 C CA . HIS A 1 207 ? -8.844 -19.317 56.223 1.00 69.81 207 HIS A CA 1
ATOM 1682 C C . HIS A 1 207 ? -9.859 -20.184 56.990 1.00 69.81 207 HIS A C 1
ATOM 1684 O O . HIS A 1 207 ? -9.618 -20.585 58.127 1.00 69.81 207 HIS A O 1
ATOM 1690 N N . GLU A 1 208 ? -11.013 -20.494 56.399 1.00 67.44 208 GLU A N 1
ATOM 1691 C CA . GLU A 1 208 ? -11.967 -21.442 56.974 1.00 67.44 208 GLU A CA 1
ATOM 1692 C C . GLU A 1 208 ? -11.452 -22.885 56.941 1.00 67.44 208 GLU A C 1
ATOM 1694 O O . GLU A 1 208 ? -11.566 -23.586 57.946 1.00 67.44 208 GLU A O 1
ATOM 1699 N N . GLU A 1 209 ? -10.829 -23.303 55.840 1.00 70.50 209 GLU A N 1
ATOM 1700 C CA . GLU A 1 209 ? -10.206 -24.623 55.699 1.00 70.50 209 GLU A CA 1
ATOM 1701 C C . GLU A 1 209 ? -9.084 -24.832 56.730 1.00 70.50 209 GLU A C 1
ATOM 1703 O O . GLU A 1 209 ? -9.077 -25.829 57.452 1.00 70.50 209 GLU A O 1
ATOM 1708 N N . GLY A 1 210 ? -8.197 -23.8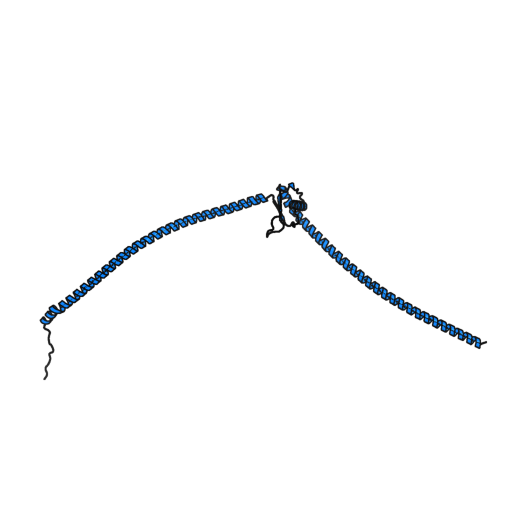41 56.890 1.00 74.38 210 GLY A N 1
ATOM 1709 C CA . GLY A 1 210 ? -7.129 -23.881 57.893 1.00 74.38 210 GLY A CA 1
ATOM 1710 C C . GLY A 1 210 ? -7.654 -23.942 59.333 1.00 74.38 210 GLY A C 1
ATOM 1711 O O . GLY A 1 210 ? -7.095 -24.652 60.169 1.00 74.38 210 GLY A O 1
ATOM 1712 N N . ARG A 1 211 ? -8.773 -23.265 59.634 1.00 73.50 211 ARG A N 1
ATOM 1713 C CA . ARG A 1 211 ? -9.428 -23.364 60.951 1.00 73.50 211 ARG A CA 1
ATOM 1714 C C . ARG A 1 211 ? -10.027 -24.746 61.202 1.00 73.50 211 ARG A C 1
ATOM 1716 O O . ARG A 1 211 ? -9.933 -25.220 62.329 1.00 73.50 211 ARG A O 1
ATOM 1723 N N . LYS A 1 212 ? -10.622 -25.385 60.188 1.00 78.25 212 LYS A N 1
ATOM 1724 C CA . LYS A 1 212 ? -11.166 -26.751 60.309 1.00 78.25 212 LYS A CA 1
ATOM 1725 C C . LYS A 1 212 ? -10.051 -27.758 60.581 1.00 78.25 212 LYS A C 1
ATOM 1727 O O . LYS A 1 212 ? -10.135 -28.485 61.560 1.00 78.25 212 LYS A O 1
ATOM 1732 N N . GLN A 1 213 ? -8.955 -27.685 59.827 1.00 76.38 213 GLN A N 1
ATOM 1733 C CA . GLN A 1 213 ? -7.779 -28.533 60.052 1.00 76.38 213 GLN A CA 1
ATOM 1734 C C . GLN A 1 213 ? -7.170 -28.329 61.446 1.00 76.38 213 GLN A C 1
ATOM 1736 O O . GLN A 1 213 ? -6.863 -29.294 62.141 1.00 76.38 213 GLN A O 1
ATOM 1741 N N . SER A 1 214 ? -7.042 -27.076 61.897 1.00 78.81 214 SER A N 1
ATOM 1742 C CA . SER A 1 214 ? -6.558 -26.787 63.251 1.00 78.81 214 SER A CA 1
ATOM 1743 C C . SER A 1 214 ? -7.508 -27.304 64.336 1.00 78.81 214 SER A C 1
ATOM 1745 O O . SER A 1 214 ? -7.042 -27.713 65.396 1.00 78.81 214 SER A O 1
ATOM 1747 N N . HIS A 1 215 ? -8.823 -27.267 64.104 1.00 82.88 215 HIS A N 1
ATOM 1748 C CA . HIS A 1 215 ? -9.812 -27.797 65.040 1.00 82.88 215 HIS A CA 1
ATOM 1749 C C . HIS A 1 215 ? -9.742 -29.326 65.129 1.00 82.88 215 HIS A C 1
ATOM 1751 O O . HIS A 1 215 ? -9.725 -29.862 66.236 1.00 82.88 215 HIS A O 1
ATOM 1757 N N . ASP A 1 216 ? -9.621 -30.011 63.992 1.00 83.62 216 ASP A N 1
ATOM 1758 C CA . ASP A 1 216 ? -9.487 -31.469 63.934 1.00 83.62 216 ASP A CA 1
ATOM 1759 C C . ASP A 1 216 ? -8.228 -31.947 64.673 1.00 83.62 216 ASP A C 1
ATOM 1761 O O . ASP A 1 216 ? -8.288 -32.911 65.438 1.00 83.62 216 ASP A O 1
ATOM 1765 N N . GLN A 1 217 ? -7.114 -31.218 64.537 1.00 86.88 217 GLN A N 1
ATOM 1766 C CA . GLN A 1 217 ? -5.880 -31.509 65.271 1.00 86.88 217 GLN A CA 1
ATOM 1767 C C . GLN A 1 217 ? -6.071 -31.394 66.793 1.00 86.88 217 GLN A C 1
ATOM 1769 O O . GLN A 1 217 ? -5.636 -32.266 67.540 1.00 86.88 217 GLN A O 1
ATOM 1774 N N . ILE A 1 218 ? -6.771 -30.355 67.265 1.00 89.75 218 ILE A N 1
ATOM 1775 C CA . ILE A 1 218 ? -7.067 -30.183 68.697 1.00 89.75 218 ILE A CA 1
ATOM 1776 C C . ILE A 1 218 ? -7.947 -31.328 69.211 1.00 89.75 218 ILE A C 1
ATOM 1778 O O . ILE A 1 218 ? -7.731 -31.822 70.316 1.00 89.75 218 ILE A O 1
ATOM 1782 N N . LEU A 1 219 ? -8.939 -31.768 68.430 1.00 87.31 219 LEU A N 1
ATOM 1783 C CA . LEU A 1 219 ? -9.792 -32.896 68.810 1.00 87.31 219 LEU A CA 1
ATOM 1784 C C . LEU A 1 219 ? -8.998 -34.202 68.925 1.00 87.31 219 LEU A C 1
ATOM 1786 O O . LEU A 1 219 ? -9.257 -34.990 69.838 1.00 87.31 219 LEU A O 1
ATOM 1790 N N . GLN A 1 220 ? -8.022 -34.411 68.041 1.00 88.31 220 GLN A N 1
ATOM 1791 C CA . GLN A 1 220 ? -7.118 -35.555 68.110 1.00 88.31 220 GLN A CA 1
ATOM 1792 C C . GLN A 1 220 ? -6.259 -35.512 69.383 1.00 88.31 220 GLN A C 1
ATOM 1794 O O . GLN A 1 220 ? -6.262 -36.477 70.150 1.00 88.31 220 GLN A O 1
ATOM 1799 N N . ASP A 1 221 ? -5.621 -34.374 69.666 1.00 91.62 221 ASP A N 1
ATOM 1800 C CA . ASP A 1 221 ? -4.789 -34.188 70.861 1.00 91.62 221 ASP A CA 1
ATOM 1801 C C . ASP A 1 221 ? -5.602 -34.385 72.157 1.00 91.62 221 ASP A C 1
ATOM 1803 O O . ASP A 1 221 ? -5.148 -35.033 73.105 1.00 91.62 221 ASP A O 1
ATOM 1807 N N . LEU A 1 222 ? -6.840 -33.876 72.201 1.00 90.81 222 LEU A N 1
ATOM 1808 C CA . LEU A 1 222 ? -7.758 -34.092 73.326 1.00 90.81 222 LEU A CA 1
ATOM 1809 C C . LEU A 1 222 ? -8.128 -35.574 73.492 1.00 90.81 222 LEU A C 1
ATOM 1811 O O . LEU A 1 222 ? -8.253 -36.055 74.623 1.00 90.81 222 LEU A O 1
ATOM 1815 N N . GLY A 1 223 ? -8.281 -36.306 72.386 1.00 91.38 223 GLY A N 1
ATOM 1816 C CA . GLY A 1 223 ? -8.487 -37.753 72.392 1.00 91.38 223 GLY A CA 1
ATOM 1817 C C . GLY A 1 223 ? -7.319 -38.502 73.036 1.00 91.38 223 GLY A C 1
ATOM 1818 O O . GLY A 1 223 ? -7.540 -39.355 73.900 1.00 91.38 223 GLY A O 1
ATOM 1819 N N . ASP A 1 224 ? -6.088 -38.132 72.689 1.00 91.81 224 ASP A N 1
ATOM 1820 C CA . ASP A 1 224 ? -4.874 -38.737 73.242 1.00 91.81 224 ASP A CA 1
ATOM 1821 C C . ASP A 1 224 ? -4.709 -38.448 74.738 1.00 91.81 224 ASP A C 1
ATOM 1823 O O . ASP A 1 224 ? -4.365 -39.343 75.517 1.00 91.81 224 ASP A O 1
ATOM 1827 N N . VAL A 1 225 ? -4.988 -37.212 75.167 1.00 92.00 225 VAL A N 1
ATOM 1828 C CA . VAL A 1 225 ? -4.967 -36.832 76.590 1.00 92.00 225 VAL A CA 1
ATOM 1829 C C . VAL A 1 225 ? -5.989 -37.644 77.382 1.00 92.00 225 VAL A C 1
ATOM 1831 O O . VAL A 1 225 ? -5.661 -38.162 78.451 1.00 92.00 225 VAL A O 1
ATOM 1834 N N . ARG A 1 226 ? -7.208 -37.806 76.855 1.00 93.38 226 ARG A N 1
ATOM 1835 C CA . ARG A 1 226 ? -8.252 -38.617 77.494 1.00 93.38 226 ARG A CA 1
ATOM 1836 C C . ARG A 1 226 ? -7.820 -40.074 77.645 1.00 93.38 226 ARG A C 1
ATOM 1838 O O . ARG A 1 226 ? -7.975 -40.632 78.728 1.00 93.38 226 ARG A O 1
ATOM 1845 N N . ASN A 1 227 ? -7.268 -40.678 76.595 1.00 91.56 227 ASN A N 1
ATOM 1846 C CA . ASN A 1 227 ? -6.82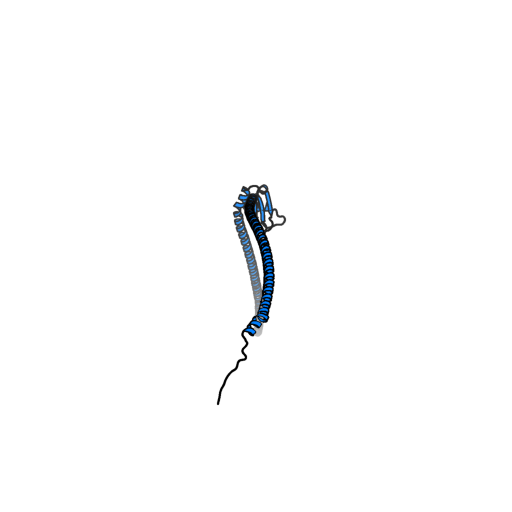5 -42.072 76.638 1.00 91.56 227 ASN A CA 1
ATOM 1847 C C . ASN A 1 227 ? -5.712 -42.265 77.683 1.00 91.56 227 ASN A C 1
ATOM 1849 O O . ASN A 1 227 ? -5.788 -43.171 78.508 1.00 91.56 227 ASN A O 1
ATOM 1853 N N . LYS A 1 228 ? -4.732 -41.350 77.734 1.00 92.75 228 LYS A N 1
ATOM 1854 C CA . LYS A 1 228 ? -3.680 -41.362 78.766 1.00 92.75 228 LYS A CA 1
ATOM 1855 C C . LYS A 1 228 ? -4.242 -41.214 80.178 1.00 92.75 228 LYS A C 1
ATOM 1857 O O . LYS A 1 228 ? -3.782 -41.896 81.090 1.00 92.75 228 LYS A O 1
ATOM 1862 N N . ALA A 1 229 ? -5.219 -40.331 80.373 1.00 91.69 229 ALA A N 1
ATOM 1863 C CA . ALA A 1 229 ? -5.864 -40.164 81.671 1.00 91.69 229 ALA A CA 1
ATOM 1864 C C . ALA A 1 229 ? -6.586 -41.449 82.105 1.00 91.69 229 ALA A C 1
ATOM 1866 O O . ALA A 1 229 ? -6.518 -41.819 83.275 1.00 91.69 229 ALA A O 1
ATOM 1867 N N . GLN A 1 230 ? -7.228 -42.150 81.169 1.00 91.88 230 GLN A N 1
ATOM 1868 C CA . GLN A 1 230 ? -7.918 -43.407 81.445 1.00 91.88 230 GLN A CA 1
ATOM 1869 C C . GLN A 1 230 ? -6.949 -44.539 81.818 1.00 91.88 230 GLN A C 1
ATOM 1871 O O . GLN A 1 230 ? -7.207 -45.257 82.782 1.00 91.88 230 GLN A O 1
ATOM 1876 N N . ASP A 1 231 ? -5.797 -44.631 81.150 1.00 93.56 231 ASP A N 1
ATOM 1877 C CA . ASP A 1 231 ? -4.726 -45.566 81.523 1.00 93.56 231 ASP A CA 1
ATOM 1878 C C . ASP A 1 231 ? -4.184 -45.297 82.933 1.00 93.56 231 ASP A C 1
ATOM 1880 O O . ASP A 1 231 ? -3.932 -46.226 83.702 1.00 93.56 231 ASP A O 1
ATOM 1884 N N . VAL A 1 232 ? -3.988 -44.022 83.289 1.00 93.50 232 VAL A N 1
ATOM 1885 C CA . VAL A 1 232 ? -3.538 -43.637 84.635 1.00 93.50 232 VAL A CA 1
ATOM 1886 C C . VAL A 1 232 ? -4.582 -44.025 85.680 1.00 93.50 232 VAL A C 1
ATOM 1888 O O . VAL A 1 232 ? -4.219 -44.598 86.704 1.00 93.50 232 VAL A O 1
ATOM 1891 N N . TRP A 1 233 ? -5.864 -43.769 85.412 1.00 89.12 233 TRP A N 1
ATOM 1892 C CA . TRP A 1 233 ? -6.953 -44.169 86.303 1.00 89.12 233 TRP A CA 1
ATOM 1893 C C . TRP A 1 233 ? -7.018 -45.681 86.507 1.00 89.12 233 TRP A C 1
ATOM 1895 O O . TRP A 1 233 ? -7.107 -46.113 87.652 1.00 89.12 233 TRP A O 1
ATOM 1905 N N . SER A 1 234 ? -6.891 -46.477 85.440 1.00 92.06 234 SER A N 1
ATOM 1906 C CA . SER A 1 234 ? -6.859 -47.943 85.545 1.00 92.06 234 SER A CA 1
ATOM 1907 C C . SER A 1 234 ? -5.718 -48.420 86.446 1.00 92.06 234 SER A C 1
ATOM 1909 O O . SER A 1 234 ? -5.929 -49.245 87.325 1.00 92.06 234 SER A O 1
ATOM 1911 N N . LYS A 1 235 ? -4.515 -47.852 86.288 1.00 94.50 235 LYS A N 1
ATOM 1912 C CA . LYS A 1 235 ? -3.354 -48.209 87.122 1.00 94.50 235 LYS A CA 1
ATOM 1913 C C . LYS A 1 235 ? -3.537 -47.846 88.594 1.00 94.50 235 LYS A C 1
ATOM 1915 O O . LYS A 1 235 ? -3.042 -48.561 89.465 1.00 94.50 235 LYS A O 1
ATOM 1920 N N . ILE A 1 236 ? -4.185 -46.712 88.868 1.00 93.19 236 ILE A N 1
ATOM 1921 C CA . ILE A 1 236 ? -4.501 -46.294 90.237 1.00 93.19 236 ILE A CA 1
ATOM 1922 C C . ILE A 1 236 ? -5.504 -47.272 90.847 1.00 93.19 236 ILE A C 1
ATOM 1924 O O . ILE A 1 236 ? -5.271 -47.729 91.962 1.00 93.19 236 ILE A O 1
ATOM 1928 N N . ASP A 1 237 ? -6.562 -47.625 90.117 1.00 92.81 237 ASP A N 1
ATOM 1929 C CA . ASP A 1 237 ? -7.586 -48.563 90.580 1.00 92.81 237 ASP A CA 1
ATOM 1930 C C . ASP A 1 237 ? -6.969 -49.929 90.928 1.00 92.81 237 ASP A C 1
ATOM 1932 O O . ASP A 1 237 ? -7.090 -50.391 92.065 1.00 92.81 237 ASP A O 1
ATOM 1936 N N . ASP A 1 238 ? -6.151 -50.486 90.027 1.00 91.44 238 ASP A N 1
ATOM 1937 C CA . ASP A 1 238 ? -5.405 -51.732 90.256 1.00 91.44 238 ASP A CA 1
ATOM 1938 C C . ASP A 1 238 ? -4.511 -51.659 91.510 1.00 91.44 238 ASP A C 1
ATOM 1940 O O . ASP A 1 238 ? -4.509 -52.565 92.349 1.00 91.44 238 ASP A O 1
ATOM 1944 N N . SER A 1 239 ? -3.768 -50.556 91.677 1.00 92.75 239 SER A N 1
ATOM 1945 C CA . SER A 1 239 ? -2.913 -50.342 92.856 1.00 92.75 239 SER A CA 1
ATOM 1946 C C . SER A 1 239 ? -3.726 -50.227 94.146 1.00 92.75 239 SER A C 1
ATOM 1948 O O . SER A 1 239 ? -3.320 -50.759 95.181 1.00 92.75 239 SER A O 1
ATOM 1950 N N . THR A 1 240 ? -4.880 -49.554 94.111 1.00 91.81 240 THR A N 1
ATOM 1951 C CA . THR A 1 240 ? -5.758 -49.444 95.284 1.00 91.81 240 THR A CA 1
ATOM 1952 C C . THR A 1 240 ? -6.380 -50.781 95.664 1.00 91.81 240 THR A C 1
ATOM 1954 O O . THR A 1 240 ? -6.415 -51.100 96.852 1.00 91.81 240 THR A O 1
ATOM 1957 N N . ALA A 1 241 ? -6.785 -51.603 94.690 1.00 91.56 241 ALA A N 1
ATOM 1958 C CA . ALA A 1 241 ? -7.279 -52.955 94.936 1.00 91.56 241 ALA A CA 1
ATOM 1959 C C . ALA A 1 241 ? -6.204 -53.833 95.597 1.00 91.56 241 ALA A C 1
ATOM 1961 O O . ALA A 1 241 ? -6.479 -54.521 96.584 1.00 91.56 241 ALA A O 1
ATOM 1962 N N . GLN A 1 242 ? -4.959 -53.751 95.116 1.00 92.50 242 GLN A N 1
ATOM 1963 C CA . GLN A 1 242 ? -3.830 -54.460 95.716 1.00 92.50 242 GLN A CA 1
ATOM 1964 C C . GLN A 1 242 ? -3.555 -53.995 97.156 1.00 92.50 242 GLN A C 1
ATOM 1966 O O . GLN A 1 242 ? -3.376 -54.820 98.053 1.00 92.50 242 GLN A O 1
ATOM 1971 N N . MET A 1 243 ? -3.562 -52.681 97.406 1.00 92.44 243 MET A N 1
ATOM 1972 C CA . MET A 1 243 ? -3.389 -52.121 98.750 1.00 92.44 243 MET A CA 1
ATOM 1973 C C . MET A 1 243 ? -4.504 -52.574 99.704 1.00 92.44 243 MET A C 1
ATOM 1975 O O . MET A 1 243 ? -4.221 -52.924 100.851 1.00 92.44 243 MET A O 1
ATOM 1979 N N . LEU A 1 244 ? -5.754 -52.626 99.232 1.00 92.19 244 LEU A N 1
ATOM 1980 C CA . LEU A 1 244 ? -6.888 -53.116 100.017 1.00 92.19 244 LEU A CA 1
ATOM 1981 C C . LEU A 1 244 ? -6.709 -54.591 100.411 1.00 92.19 244 LEU A C 1
ATOM 1983 O O . LEU A 1 244 ? -6.965 -54.945 101.560 1.00 92.19 244 LEU A O 1
ATOM 1987 N N . SER A 1 245 ? -6.215 -55.427 99.489 1.00 91.25 245 SER A N 1
ATOM 1988 C CA . SER A 1 245 ? -5.905 -56.841 99.751 1.00 91.25 245 SER A CA 1
ATOM 1989 C C . SER A 1 245 ? -4.870 -56.997 100.866 1.00 91.25 245 SER A C 1
ATOM 1991 O O . SER A 1 245 ? -5.102 -57.727 101.825 1.00 91.25 245 SER A O 1
ATOM 1993 N N . TYR A 1 246 ? -3.759 -56.255 100.801 1.00 92.06 246 TYR A N 1
ATOM 1994 C CA . TYR A 1 246 ? -2.730 -56.295 101.846 1.00 92.06 246 TYR A CA 1
ATOM 1995 C C . TYR A 1 246 ? -3.238 -55.818 103.211 1.00 92.06 246 TYR A C 1
ATOM 1997 O O . TYR A 1 246 ? -2.853 -56.363 104.251 1.00 92.06 246 TYR A O 1
ATOM 2005 N N . HIS A 1 247 ? -4.101 -54.797 103.228 1.00 91.31 247 HIS A N 1
ATOM 2006 C CA . HIS A 1 247 ? -4.737 -54.344 104.462 1.00 91.31 247 HIS A CA 1
ATOM 2007 C C . HIS A 1 247 ? -5.666 -55.405 105.052 1.00 91.31 247 HIS A C 1
ATOM 2009 O O . HIS A 1 247 ? -5.639 -55.605 106.267 1.00 91.31 247 HIS A O 1
ATOM 2015 N N . GLN A 1 248 ? -6.438 -56.097 104.212 1.00 92.38 248 GLN A N 1
ATOM 2016 C CA . GLN A 1 248 ? -7.311 -57.185 104.643 1.00 92.38 248 GLN A CA 1
ATOM 2017 C C . GLN A 1 248 ? -6.499 -58.343 105.238 1.00 92.38 248 GLN A C 1
ATOM 2019 O O . GLN A 1 248 ? -6.759 -58.745 106.369 1.00 92.38 248 GLN A O 1
ATOM 2024 N N . GLU A 1 249 ? -5.452 -58.796 104.544 1.00 92.81 249 GLU A N 1
ATOM 2025 C CA . GLU A 1 249 ? -4.547 -59.844 105.040 1.00 92.81 249 GLU A CA 1
ATOM 2026 C C . GLU A 1 249 ? -3.897 -59.459 106.378 1.00 92.81 249 GLU A C 1
ATOM 2028 O O . GLU A 1 249 ? -3.815 -60.272 107.301 1.00 92.81 249 GLU A O 1
ATOM 2033 N N . SER A 1 250 ? -3.476 -58.197 106.524 1.00 90.44 250 SER A N 1
ATOM 2034 C CA . SER A 1 250 ? -2.911 -57.697 107.783 1.00 90.44 250 SER A CA 1
ATOM 2035 C C . SER A 1 250 ? -3.942 -57.700 108.915 1.00 90.44 250 SER A C 1
ATOM 2037 O O . SER A 1 250 ? -3.619 -58.084 110.040 1.00 90.44 250 SER A O 1
ATOM 2039 N N . ALA A 1 251 ? -5.181 -57.279 108.643 1.00 91.88 251 ALA A N 1
ATOM 2040 C CA . ALA A 1 251 ? -6.262 -57.279 109.628 1.00 91.88 251 ALA A CA 1
ATOM 2041 C C . ALA A 1 251 ? -6.608 -58.703 110.092 1.00 91.88 251 ALA A C 1
ATOM 2043 O O . ALA A 1 251 ? -6.783 -58.936 111.295 1.00 91.88 251 ALA A O 1
ATOM 2044 N N . ASP A 1 252 ? -6.634 -59.658 109.163 1.00 91.69 252 ASP A N 1
ATOM 2045 C CA . ASP A 1 252 ? -6.865 -61.071 109.458 1.00 91.69 252 ASP A CA 1
ATOM 2046 C C . ASP A 1 252 ? -5.730 -61.639 110.331 1.00 91.69 252 ASP A C 1
ATOM 2048 O O . ASP A 1 252 ? -5.997 -62.235 111.378 1.00 91.69 252 ASP A O 1
ATOM 2052 N N . HIS A 1 253 ? -4.467 -61.336 110.004 1.00 92.56 253 HIS A N 1
ATOM 2053 C CA . HIS A 1 253 ? -3.301 -61.727 110.808 1.00 92.56 253 HIS A CA 1
ATOM 2054 C C . HIS A 1 253 ? -3.330 -61.144 112.236 1.00 92.56 253 HIS A C 1
ATOM 2056 O O . HIS A 1 253 ? -3.039 -61.838 113.220 1.00 92.56 253 HIS A O 1
ATOM 2062 N N . TYR A 1 254 ? -3.703 -59.868 112.397 1.00 91.25 254 TYR A N 1
ATOM 2063 C CA . TYR A 1 254 ? -3.860 -59.265 113.726 1.00 91.25 254 TYR A CA 1
ATOM 2064 C C . TYR A 1 254 ? -4.986 -59.921 114.524 1.00 91.25 254 TYR A C 1
ATOM 2066 O O . TYR A 1 254 ? -4.830 -60.169 115.723 1.00 91.25 254 TYR A O 1
ATOM 2074 N N . THR A 1 255 ? -6.101 -60.236 113.867 1.00 91.44 255 THR A N 1
ATOM 2075 C CA . THR A 1 255 ? -7.239 -60.908 114.500 1.00 91.44 255 THR A CA 1
ATOM 2076 C C . THR A 1 255 ? -6.847 -62.301 114.989 1.00 91.44 255 THR A C 1
ATOM 2078 O O . THR A 1 255 ? -7.146 -62.656 116.132 1.00 91.44 255 THR A O 1
ATOM 2081 N N . GLU A 1 256 ? -6.112 -63.065 114.179 1.00 92.69 256 GLU A N 1
ATOM 2082 C CA . GLU A 1 256 ? -5.575 -64.373 114.561 1.00 92.69 256 GLU A CA 1
ATOM 2083 C C . GLU A 1 256 ? -4.607 -64.268 115.749 1.00 92.69 256 GLU A C 1
ATOM 2085 O O . GLU A 1 256 ? -4.727 -65.009 116.728 1.00 92.69 256 GLU A O 1
ATOM 2090 N N . THR A 1 257 ? -3.696 -63.292 115.723 1.00 89.38 257 THR A N 1
ATOM 2091 C CA . THR A 1 257 ? -2.749 -63.052 116.822 1.00 89.38 257 THR A CA 1
ATOM 2092 C C . THR A 1 257 ? -3.480 -62.722 118.128 1.00 89.38 257 THR A C 1
ATOM 2094 O O . THR A 1 257 ? -3.157 -63.279 119.180 1.00 89.38 257 THR A O 1
ATOM 2097 N N . LEU A 1 258 ? -4.512 -61.871 118.079 1.00 90.69 258 LEU A N 1
ATOM 2098 C CA . LEU A 1 258 ? -5.345 -61.543 119.241 1.00 90.69 258 LEU A CA 1
ATOM 2099 C C . LEU A 1 258 ? -6.125 -62.758 119.757 1.00 90.69 258 LEU A C 1
ATOM 2101 O O . LEU A 1 258 ? -6.234 -62.946 120.970 1.00 90.69 258 LEU A O 1
ATOM 2105 N N . GLN A 1 259 ? -6.639 -63.613 118.868 1.00 90.94 259 GLN A N 1
ATOM 2106 C CA . GLN A 1 259 ? -7.276 -64.868 119.268 1.00 90.94 259 GLN A CA 1
ATOM 2107 C C . GLN A 1 259 ? -6.282 -65.827 119.934 1.00 90.94 259 GLN A C 1
ATOM 2109 O O . GLN A 1 259 ? -6.619 -66.436 120.950 1.00 90.94 259 GLN A O 1
ATOM 2114 N N . ASN A 1 260 ? -5.058 -65.935 119.415 1.00 88.88 260 ASN A N 1
ATOM 2115 C CA . ASN A 1 260 ? -3.999 -66.752 120.007 1.00 88.88 260 ASN A CA 1
ATOM 2116 C C . ASN A 1 260 ? -3.578 -66.226 121.388 1.00 88.88 260 ASN A C 1
ATOM 2118 O O . ASN A 1 260 ? -3.471 -67.010 122.331 1.00 88.88 260 ASN A O 1
ATOM 2122 N N . LEU A 1 261 ? -3.440 -64.906 121.553 1.00 87.25 261 LEU A N 1
ATOM 2123 C CA . LEU A 1 261 ? -3.221 -64.269 122.859 1.00 87.25 261 LEU A CA 1
ATOM 2124 C C . LEU A 1 261 ? -4.369 -64.557 123.832 1.00 87.25 261 LEU A C 1
ATOM 2126 O O . LEU A 1 261 ? -4.131 -64.913 124.985 1.00 87.25 261 LEU A O 1
ATOM 2130 N N . LYS A 1 262 ? -5.621 -64.461 123.368 1.00 88.56 262 LYS A N 1
ATOM 2131 C CA . LYS A 1 262 ? -6.800 -64.775 124.184 1.00 88.56 262 LYS A CA 1
ATOM 2132 C C . LYS A 1 262 ? -6.792 -66.235 124.645 1.00 88.56 262 LYS A C 1
ATOM 2134 O O . LYS A 1 262 ? -7.033 -66.481 125.822 1.00 88.56 262 LYS A O 1
ATOM 2139 N N . LYS A 1 263 ? -6.460 -67.180 123.755 1.00 87.25 263 LYS A N 1
ATOM 2140 C CA . LYS A 1 263 ? -6.302 -68.609 124.086 1.00 87.25 263 LYS A CA 1
ATOM 2141 C C . LYS A 1 263 ? -5.185 -68.846 125.111 1.00 87.25 263 LYS A C 1
ATOM 2143 O O . LYS A 1 263 ? -5.365 -69.634 126.043 1.00 87.25 263 LYS A O 1
ATOM 2148 N N . MET A 1 264 ? -4.047 -68.160 124.979 1.00 85.44 264 MET A N 1
ATOM 2149 C CA . MET A 1 264 ? -2.961 -68.242 125.963 1.00 85.44 264 MET A CA 1
ATOM 2150 C C . MET A 1 264 ? -3.396 -67.707 127.325 1.00 85.44 264 MET A C 1
ATOM 2152 O O . MET A 1 264 ? -3.196 -68.392 128.322 1.00 85.44 264 MET A O 1
ATOM 2156 N N . ASN A 1 265 ? -4.067 -66.554 127.378 1.00 84.69 265 ASN A N 1
ATOM 2157 C CA . ASN A 1 265 ? -4.583 -66.011 128.634 1.00 84.69 265 ASN A CA 1
ATOM 2158 C C . ASN A 1 265 ? -5.597 -66.949 129.295 1.00 84.69 265 ASN A C 1
ATOM 2160 O O . ASN A 1 265 ? -5.499 -67.172 130.494 1.00 84.69 265 ASN A O 1
ATOM 2164 N N . THR A 1 266 ? -6.519 -67.561 128.540 1.00 85.19 266 THR A N 1
ATOM 2165 C CA . THR A 1 266 ? -7.432 -68.569 129.109 1.00 85.19 266 THR A CA 1
ATOM 2166 C C . THR A 1 266 ? -6.691 -69.800 129.628 1.00 85.19 266 THR A C 1
ATOM 2168 O O . THR A 1 266 ? -7.075 -70.347 130.656 1.00 85.19 266 THR A O 1
ATOM 2171 N N . THR A 1 267 ? -5.609 -70.216 128.960 1.00 82.69 267 THR A N 1
ATOM 2172 C CA . THR A 1 267 ? -4.771 -71.337 129.421 1.00 82.69 267 THR A CA 1
ATOM 2173 C C . THR A 1 267 ? -4.031 -70.975 130.711 1.00 82.69 267 THR A C 1
ATOM 2175 O O . THR A 1 267 ? -4.004 -71.773 131.639 1.00 82.69 267 THR A O 1
ATOM 2178 N N . ILE A 1 268 ? -3.479 -69.759 130.803 1.00 79.94 268 ILE A N 1
ATOM 2179 C CA . ILE A 1 268 ? -2.832 -69.248 132.019 1.00 79.94 268 ILE A CA 1
ATOM 2180 C C . ILE A 1 268 ? -3.846 -69.137 133.162 1.00 79.94 268 ILE A C 1
ATOM 2182 O O . ILE A 1 268 ? -3.539 -69.562 134.268 1.00 79.94 268 ILE A O 1
ATOM 2186 N N . SER A 1 269 ? -5.054 -68.623 132.905 1.00 80.06 269 SER A N 1
ATOM 2187 C CA . SER A 1 269 ? -6.123 -68.574 133.909 1.00 80.06 269 SER A CA 1
ATOM 2188 C C . SER A 1 269 ? -6.492 -69.966 134.425 1.00 80.06 269 SER A C 1
ATOM 2190 O O . SER A 1 269 ? -6.591 -70.128 135.632 1.00 80.06 269 SER A O 1
ATOM 2192 N N . TYR A 1 270 ? -6.615 -70.972 133.551 1.00 78.50 270 TYR A N 1
ATOM 2193 C CA . TYR A 1 270 ? -6.891 -72.356 133.966 1.00 78.50 270 TYR A CA 1
ATOM 2194 C C . TYR A 1 270 ? -5.748 -72.990 134.779 1.00 78.50 270 TYR A C 1
ATOM 2196 O O . TYR A 1 270 ? -5.995 -73.861 135.597 1.00 78.50 270 TYR A O 1
ATOM 2204 N N . LEU A 1 271 ? -4.493 -72.577 134.561 1.00 75.19 271 LEU A N 1
ATOM 2205 C CA . LEU A 1 271 ? -3.344 -73.042 135.353 1.00 75.19 271 LEU A CA 1
ATOM 2206 C C . LEU A 1 271 ? -3.208 -72.331 136.714 1.00 75.19 271 LEU A C 1
ATOM 2208 O O . LEU A 1 271 ? -2.384 -72.751 137.526 1.00 75.19 271 LEU A O 1
ATOM 2212 N N . LEU A 1 272 ? -3.942 -71.235 136.933 1.00 69.56 272 LEU A N 1
ATOM 2213 C CA . LEU A 1 272 ? -3.917 -70.430 138.160 1.00 69.56 272 LEU A CA 1
ATOM 2214 C C . LEU A 1 272 ? -5.144 -70.660 139.070 1.00 69.56 272 LEU A C 1
ATOM 2216 O O . LEU A 1 272 ? -5.156 -70.120 140.177 1.00 69.56 272 LEU A O 1
ATOM 2220 N N . GLU A 1 273 ? -6.133 -71.446 138.627 1.00 52.91 273 GLU A N 1
ATOM 2221 C CA . GLU A 1 273 ? -7.214 -72.042 139.444 1.00 52.91 273 GLU A CA 1
ATOM 2222 C C . GLU A 1 273 ? -6.846 -73.465 139.893 1.00 52.91 273 GLU A C 1
ATOM 2224 O O . GLU A 1 273 ? -7.199 -73.817 141.043 1.00 52.91 273 GLU A O 1
#

Organism: Nematostella vectensis (NCBI:txid45351)